Protein AF-A0A4S4ETD8-F1 (afdb_monomer_lite)

Radius of gyration: 23.45 Å; chains: 1; bounding box: 74×54×52 Å

Organism: Camellia sinensis var. sinensis (NCBI:txid542762)

pLDDT: mean 74.14, std 16.32, range [31.64, 94.75]

Structure (mmCIF, N/CA/C/O backbone):
data_AF-A0A4S4ETD8-F1
#
_entry.id   AF-A0A4S4ETD8-F1
#
loop_
_atom_site.group_PDB
_atom_site.id
_atom_site.type_symbol
_atom_site.label_atom_id
_atom_site.label_alt_id
_atom_site.label_comp_id
_atom_site.label_asym_id
_atom_site.label_entity_id
_atom_site.label_seq_id
_atom_site.pdbx_PDB_ins_code
_atom_site.Cartn_x
_atom_site.Cartn_y
_atom_site.Cartn_z
_atom_site.occupancy
_atom_site.B_iso_or_equiv
_atom_site.auth_seq_id
_atom_site.auth_comp_id
_atom_site.auth_asym_id
_atom_site.auth_atom_id
_atom_site.pdbx_PDB_model_num
ATOM 1 N N . MET A 1 1 ? -2.428 8.685 16.243 1.00 83.81 1 MET A N 1
ATOM 2 C CA . MET A 1 1 ? -2.241 7.614 15.242 1.00 83.81 1 MET A CA 1
ATOM 3 C C . MET A 1 1 ? -3.310 6.549 15.410 1.00 83.81 1 MET A C 1
ATOM 5 O O . MET A 1 1 ? -4.018 6.299 14.450 1.00 83.81 1 MET A O 1
ATOM 9 N N . GLU A 1 2 ? -3.482 6.012 16.618 1.00 85.50 2 GLU A N 1
ATOM 10 C CA . GLU A 1 2 ? -4.507 5.011 16.960 1.00 85.50 2 GLU A CA 1
ATOM 11 C C . GLU A 1 2 ? -5.932 5.403 16.526 1.00 85.50 2 GLU A C 1
ATOM 13 O O . GLU A 1 2 ? -6.525 4.692 15.727 1.00 85.50 2 GLU A O 1
ATOM 18 N N . GLU A 1 3 ? -6.406 6.603 16.886 1.00 88.31 3 GLU A N 1
ATOM 19 C CA . GLU A 1 3 ? -7.708 7.140 16.432 1.00 88.31 3 GLU A CA 1
ATOM 20 C C . GLU A 1 3 ? -7.879 7.085 14.899 1.00 88.31 3 GLU A C 1
ATOM 22 O O . GLU A 1 3 ? -8.926 6.713 14.379 1.00 88.31 3 GLU A O 1
ATOM 27 N N . ALA A 1 4 ? -6.830 7.425 14.143 1.00 89.25 4 ALA A N 1
ATOM 28 C CA . ALA A 1 4 ? -6.896 7.433 12.685 1.00 89.25 4 ALA A CA 1
ATOM 29 C C . ALA A 1 4 ? -6.909 6.009 12.094 1.00 89.25 4 ALA A C 1
ATOM 31 O O . ALA A 1 4 ? -7.545 5.789 11.064 1.00 89.25 4 ALA A O 1
ATOM 32 N N . LEU A 1 5 ? -6.258 5.042 12.755 1.00 89.56 5 LEU A N 1
ATOM 33 C CA . LEU A 1 5 ? -6.336 3.621 12.396 1.00 89.56 5 LEU A CA 1
ATOM 34 C C . LEU A 1 5 ? -7.730 3.049 12.682 1.00 89.56 5 LEU A C 1
ATOM 36 O O . LEU A 1 5 ? -8.251 2.293 11.867 1.00 89.56 5 LEU A O 1
ATOM 40 N N . GLU A 1 6 ? -8.360 3.434 13.794 1.00 90.88 6 GLU A N 1
ATOM 41 C CA . GLU A 1 6 ? -9.736 3.029 14.106 1.00 90.88 6 GLU A CA 1
ATOM 42 C C . GLU A 1 6 ? -10.723 3.558 13.063 1.00 90.88 6 GLU A C 1
ATOM 44 O O . GLU A 1 6 ? -11.511 2.788 12.512 1.00 90.88 6 GLU A O 1
ATOM 49 N N . MET A 1 7 ? -10.618 4.843 12.703 1.00 89.81 7 MET A N 1
ATOM 50 C CA . MET A 1 7 ? -11.417 5.429 11.622 1.00 89.81 7 MET A CA 1
ATOM 51 C C . MET A 1 7 ? -11.186 4.716 10.286 1.00 89.81 7 MET A C 1
ATOM 53 O O . MET A 1 7 ? -12.132 4.453 9.547 1.00 89.81 7 MET A O 1
ATOM 57 N N . ALA A 1 8 ? -9.937 4.356 9.976 1.00 89.81 8 ALA A N 1
ATOM 58 C CA . ALA A 1 8 ? -9.605 3.631 8.754 1.00 89.81 8 ALA A CA 1
ATOM 59 C C . ALA A 1 8 ? -10.207 2.212 8.721 1.00 89.81 8 ALA A C 1
ATOM 61 O O . ALA A 1 8 ? -10.425 1.674 7.641 1.00 89.81 8 ALA A O 1
ATOM 62 N N . ARG A 1 9 ? -10.548 1.630 9.877 1.00 89.62 9 ARG A N 1
ATOM 63 C CA . ARG A 1 9 ? -11.222 0.325 10.014 1.00 89.62 9 ARG A CA 1
ATOM 64 C C . ARG A 1 9 ? -12.742 0.436 10.167 1.00 89.62 9 ARG A C 1
ATOM 66 O O . ARG A 1 9 ? -13.415 -0.574 10.378 1.00 89.62 9 ARG A O 1
ATOM 73 N N . ALA A 1 10 ? -13.302 1.640 10.049 1.00 90.50 10 ALA A N 1
ATOM 74 C CA . ALA A 1 10 ? -14.731 1.862 10.192 1.00 90.50 10 ALA A CA 1
ATOM 75 C C . ALA A 1 10 ? -15.554 1.084 9.151 1.00 90.50 10 ALA A C 1
ATOM 77 O O . ALA A 1 10 ? -15.152 0.851 8.006 1.00 90.50 10 ALA A O 1
ATOM 78 N N . LYS A 1 11 ? -16.778 0.713 9.528 1.00 87.50 11 LYS A N 1
ATOM 79 C CA . LYS A 1 11 ? -17.715 0.067 8.598 1.00 87.50 11 LYS A CA 1
ATOM 80 C C . LYS A 1 11 ? -18.172 1.038 7.505 1.00 87.50 11 LYS A C 1
ATOM 82 O O . LYS A 1 11 ? -18.369 0.630 6.357 1.00 87.50 11 LYS A O 1
ATOM 87 N N . ASP A 1 12 ? -18.312 2.316 7.854 1.00 91.69 12 ASP A N 1
ATOM 88 C CA . ASP A 1 12 ? -18.679 3.367 6.915 1.00 91.69 12 ASP A CA 1
ATOM 89 C C . ASP A 1 12 ? -17.496 3.765 6.021 1.00 91.69 12 ASP A C 1
ATOM 91 O O . ASP A 1 12 ? -16.374 3.980 6.473 1.00 91.69 12 ASP A O 1
ATOM 95 N N . THR A 1 13 ? -17.746 3.877 4.716 1.00 91.00 13 THR A N 1
ATOM 96 C CA . THR A 1 13 ? -16.678 4.144 3.740 1.00 91.00 13 THR A CA 1
ATOM 97 C C . THR A 1 13 ? -16.193 5.594 3.786 1.00 91.00 13 THR A C 1
ATOM 99 O O . THR A 1 13 ? -15.029 5.853 3.484 1.00 91.00 13 THR A O 1
ATOM 102 N N . LYS A 1 14 ? -17.048 6.558 4.157 1.00 91.69 14 LYS A N 1
ATOM 103 C CA . LYS A 1 14 ? -16.628 7.958 4.314 1.00 91.69 14 LYS A CA 1
ATOM 104 C C . LYS A 1 14 ? -15.724 8.111 5.525 1.00 91.69 14 LYS A C 1
ATOM 106 O O . LYS A 1 14 ? -14.713 8.800 5.418 1.00 91.69 14 LYS A O 1
ATOM 111 N N . GLU A 1 15 ? -16.046 7.431 6.621 1.00 92.88 15 GLU A N 1
ATOM 112 C CA . GLU A 1 15 ? -15.173 7.381 7.795 1.00 92.88 15 GLU A CA 1
ATOM 113 C C . GLU A 1 15 ? -13.830 6.726 7.469 1.00 92.88 15 GLU A C 1
ATOM 115 O O . GLU A 1 15 ? -12.796 7.310 7.791 1.00 92.88 15 GLU A O 1
ATOM 120 N N . ARG A 1 16 ? -13.815 5.611 6.718 1.00 93.06 16 ARG A N 1
ATOM 121 C CA . ARG A 1 16 ? -12.549 5.008 6.260 1.00 93.06 16 ARG A CA 1
ATOM 122 C C . ARG A 1 16 ? -11.705 5.959 5.423 1.00 93.06 16 ARG A C 1
ATOM 124 O O . ARG A 1 16 ? -10.507 6.079 5.665 1.00 93.06 16 ARG A O 1
ATOM 131 N N . MET A 1 17 ? -12.320 6.657 4.463 1.00 93.12 17 MET A N 1
ATOM 132 C CA . MET A 1 17 ? -11.628 7.661 3.641 1.00 93.12 17 MET A CA 1
ATOM 133 C C . MET A 1 17 ? -11.049 8.796 4.498 1.00 93.12 17 MET A C 1
ATOM 135 O O . MET A 1 17 ? -9.915 9.214 4.278 1.00 93.12 17 MET A O 1
ATOM 139 N N . ALA A 1 18 ? -11.800 9.276 5.492 1.00 93.00 18 ALA A N 1
ATOM 140 C CA . ALA A 1 18 ? -11.310 10.286 6.426 1.00 93.00 18 ALA A CA 1
ATOM 141 C C . ALA A 1 18 ? -10.158 9.754 7.297 1.00 93.00 18 ALA A C 1
ATOM 143 O O . ALA A 1 18 ? -9.204 10.483 7.559 1.00 93.00 18 ALA A O 1
ATOM 144 N N . GLY A 1 19 ? -10.216 8.480 7.695 1.00 93.62 19 GLY A N 1
ATOM 145 C CA . GLY A 1 19 ? -9.162 7.797 8.442 1.00 93.62 19 GLY A CA 1
ATOM 146 C C . GLY A 1 19 ? -7.843 7.734 7.674 1.00 93.62 19 GLY A C 1
ATOM 147 O O . GLY A 1 19 ? -6.820 8.179 8.191 1.00 93.62 19 GLY A O 1
ATOM 148 N N . VAL A 1 20 ? -7.857 7.263 6.420 1.00 93.94 20 VAL A N 1
ATOM 149 C CA . VAL A 1 20 ? -6.633 7.185 5.594 1.00 93.94 20 VAL A CA 1
ATOM 150 C C . VAL A 1 20 ? -6.041 8.558 5.278 1.00 93.94 20 VAL A C 1
ATOM 152 O O . VAL A 1 20 ? -4.822 8.721 5.307 1.00 93.94 20 VAL A O 1
ATOM 155 N N . GLU A 1 21 ? -6.884 9.567 5.058 1.00 93.25 21 GLU A N 1
ATOM 156 C CA . GLU A 1 21 ? -6.435 10.949 4.865 1.00 93.25 21 GLU A CA 1
ATOM 157 C C . GLU A 1 21 ? -5.784 11.501 6.142 1.00 93.25 21 GLU A C 1
ATOM 159 O O . GLU A 1 21 ? -4.692 12.071 6.103 1.00 93.25 21 GLU A O 1
ATOM 164 N N . ARG A 1 22 ? -6.401 11.264 7.307 1.00 92.94 22 ARG A N 1
ATOM 165 C CA . ARG A 1 22 ? -5.848 11.671 8.605 1.00 92.94 22 ARG A CA 1
ATOM 166 C C . ARG A 1 22 ? -4.533 10.953 8.907 1.00 92.94 22 ARG A C 1
ATOM 168 O O . ARG A 1 22 ? -3.615 11.587 9.421 1.00 92.94 22 ARG A O 1
ATOM 175 N N . LEU A 1 23 ? -4.403 9.670 8.557 1.00 93.38 23 LEU A N 1
ATOM 176 C CA . LEU A 1 23 ? -3.136 8.936 8.653 1.00 93.38 23 LEU A CA 1
ATOM 177 C C . LEU A 1 23 ? -2.052 9.595 7.801 1.00 93.38 23 LEU A C 1
ATOM 179 O O . LEU A 1 23 ? -0.971 9.884 8.315 1.00 93.38 23 LEU A O 1
ATOM 183 N N . HIS A 1 24 ? -2.348 9.888 6.534 1.00 92.75 24 HIS A N 1
ATOM 184 C CA . HIS A 1 24 ? -1.403 10.549 5.641 1.00 92.75 24 HIS A CA 1
ATOM 185 C C . HIS A 1 24 ? -0.950 11.912 6.186 1.00 92.75 24 HIS A C 1
ATOM 187 O O . HIS A 1 24 ? 0.249 12.188 6.225 1.00 92.75 24 HIS A O 1
ATOM 193 N N . GLN A 1 25 ? -1.879 12.734 6.683 1.00 92.31 25 GLN A N 1
ATOM 194 C CA . GLN A 1 25 ? -1.566 14.042 7.266 1.00 92.31 25 GLN A CA 1
ATOM 195 C C . GLN A 1 25 ? -0.714 13.935 8.536 1.00 92.31 25 GLN A C 1
ATOM 197 O O . GLN A 1 25 ? 0.269 14.662 8.680 1.00 92.31 25 GLN A O 1
ATOM 202 N N . LEU A 1 26 ? -1.048 13.012 9.445 1.00 91.06 26 LEU A N 1
ATOM 203 C CA . LEU A 1 26 ? -0.283 12.792 10.677 1.00 91.06 26 LEU A CA 1
ATOM 204 C C . LEU A 1 26 ? 1.152 12.348 10.380 1.00 91.06 26 LEU A C 1
ATOM 206 O O . LEU A 1 26 ? 2.091 12.827 11.013 1.00 91.06 26 LEU A O 1
ATOM 210 N N . LEU A 1 27 ? 1.325 11.458 9.404 1.00 89.81 27 LEU A N 1
ATOM 211 C CA . LEU A 1 27 ? 2.633 10.964 8.983 1.00 89.81 27 LEU A CA 1
ATOM 212 C C . LEU A 1 27 ? 3.426 12.029 8.220 1.00 89.81 27 LEU A C 1
ATOM 214 O O . LEU A 1 27 ? 4.627 12.144 8.419 1.00 89.81 27 LEU A O 1
ATOM 218 N N . GLY A 1 28 ? 2.769 12.843 7.394 1.00 87.00 28 GLY A N 1
ATOM 219 C CA . GLY A 1 28 ? 3.416 13.942 6.675 1.00 87.00 28 GLY A CA 1
ATOM 220 C C . GLY A 1 28 ? 3.850 15.100 7.582 1.00 87.00 28 GLY A C 1
ATOM 221 O O . GLY A 1 28 ? 4.857 15.750 7.311 1.00 87.00 28 GLY A O 1
ATOM 222 N N . ALA A 1 29 ? 3.113 15.355 8.667 1.00 87.62 29 ALA A N 1
ATOM 223 C CA . ALA A 1 29 ? 3.442 16.396 9.642 1.00 87.62 29 ALA A CA 1
ATOM 224 C C . ALA A 1 29 ? 4.429 15.926 10.724 1.00 87.62 29 ALA A C 1
ATOM 226 O O . ALA A 1 29 ? 5.089 16.751 11.365 1.00 87.62 29 ALA A O 1
ATOM 227 N N . SER A 1 30 ? 4.527 14.615 10.959 1.00 84.06 30 SER A N 1
ATOM 228 C CA . SER A 1 30 ? 5.434 14.066 11.964 1.00 84.06 30 SER A CA 1
ATOM 229 C C . SER A 1 30 ? 6.890 14.192 11.519 1.00 84.06 30 SER A C 1
ATOM 231 O O . SER A 1 30 ? 7.238 13.959 10.368 1.00 84.06 30 SER A O 1
ATOM 233 N N . ARG A 1 31 ? 7.768 14.519 12.470 1.00 80.62 31 ARG A N 1
ATOM 234 C CA . ARG A 1 31 ? 9.228 14.373 12.329 1.00 80.62 31 ARG A CA 1
ATOM 235 C C . ARG A 1 31 ? 9.803 13.283 13.229 1.00 80.62 31 ARG A C 1
ATOM 237 O O . ARG A 1 31 ? 11.013 13.095 13.270 1.00 80.62 31 ARG A O 1
ATOM 244 N N . LYS A 1 32 ? 8.943 12.611 13.995 1.00 83.88 32 LYS A N 1
ATOM 245 C CA . LYS A 1 32 ? 9.334 11.528 14.895 1.00 83.88 32 LYS A CA 1
ATOM 246 C C . LYS A 1 32 ? 9.244 10.210 14.139 1.00 83.88 32 LYS A C 1
ATOM 248 O O . LYS A 1 32 ? 8.244 9.971 13.459 1.00 83.88 32 LYS A O 1
ATOM 253 N N . SER A 1 33 ? 10.268 9.372 14.290 1.00 81.94 33 SER A N 1
ATOM 254 C CA . SER A 1 33 ? 10.185 7.981 13.864 1.00 81.94 33 SER A CA 1
ATOM 255 C C . SER A 1 33 ? 9.092 7.276 14.662 1.00 81.94 33 SER A C 1
ATOM 257 O O . SER A 1 33 ? 8.910 7.523 15.855 1.00 81.94 33 SER A O 1
ATOM 259 N N . LEU A 1 34 ? 8.357 6.416 13.978 1.00 86.06 34 LEU A N 1
ATOM 260 C CA . LEU A 1 34 ? 7.362 5.537 14.556 1.00 86.06 34 LEU A CA 1
ATOM 261 C C . LEU A 1 34 ? 8.059 4.365 15.237 1.00 86.06 34 LEU A C 1
ATOM 263 O O . LEU A 1 34 ? 9.120 3.910 14.805 1.00 86.06 34 LEU A O 1
ATOM 267 N N . SER A 1 35 ? 7.441 3.856 16.292 1.00 89.50 35 SER A N 1
ATOM 268 C CA . SER A 1 35 ? 7.851 2.598 16.904 1.00 89.50 35 SER A CA 1
ATOM 269 C C . SER A 1 35 ? 7.553 1.408 15.983 1.00 89.50 35 SER A C 1
ATOM 271 O O . SER A 1 35 ? 6.681 1.460 15.114 1.00 89.50 35 SER A O 1
ATOM 273 N N . SER A 1 36 ? 8.254 0.291 16.195 1.00 88.25 36 SER A N 1
ATOM 274 C CA . SER A 1 36 ? 8.052 -0.945 15.421 1.00 88.25 36 SER A CA 1
ATOM 275 C C . SER A 1 36 ? 6.594 -1.442 15.447 1.00 88.25 36 SER A C 1
ATOM 277 O O . SER A 1 36 ? 6.061 -1.889 14.428 1.00 88.25 36 SER A O 1
ATOM 279 N N . SER A 1 37 ? 5.912 -1.319 16.591 1.00 89.75 37 SER A N 1
ATOM 280 C CA . SER A 1 37 ? 4.502 -1.702 16.745 1.00 89.75 37 SER A CA 1
ATOM 281 C C . SER A 1 37 ? 3.552 -0.776 15.985 1.00 89.75 37 SER A C 1
ATOM 283 O O . SER A 1 37 ? 2.590 -1.256 15.384 1.00 89.75 37 SER A O 1
ATOM 285 N N . GLU A 1 38 ? 3.826 0.531 15.963 1.00 90.56 38 GLU A N 1
ATOM 286 C CA . GLU A 1 38 ? 3.052 1.501 15.179 1.00 90.56 38 GLU A CA 1
ATOM 287 C C . GLU A 1 38 ? 3.200 1.247 13.677 1.00 90.56 38 GLU A C 1
ATOM 289 O O . GLU A 1 38 ? 2.198 1.232 12.965 1.00 90.56 38 GLU A O 1
ATOM 294 N N . VAL A 1 39 ? 4.423 0.980 13.200 1.00 91.31 39 VAL A N 1
ATOM 295 C CA . VAL A 1 39 ? 4.668 0.635 11.788 1.00 91.31 39 VAL A CA 1
ATOM 296 C C . VAL A 1 39 ? 3.947 -0.652 11.411 1.00 91.31 39 VAL A C 1
ATOM 298 O O . VAL A 1 39 ? 3.284 -0.688 10.382 1.00 91.31 39 VAL A O 1
ATOM 301 N N . THR A 1 40 ? 4.027 -1.684 12.251 1.00 91.81 40 THR A N 1
ATOM 302 C CA . THR A 1 40 ? 3.338 -2.960 12.006 1.00 91.81 40 THR A CA 1
ATOM 303 C C . THR A 1 40 ? 1.826 -2.760 11.920 1.00 91.81 40 THR A C 1
ATOM 305 O O . THR A 1 40 ? 1.211 -3.133 10.928 1.00 91.81 40 THR A O 1
ATOM 308 N N . SER A 1 41 ? 1.239 -2.052 12.889 1.00 93.00 41 SER A N 1
ATOM 309 C CA . SER A 1 41 ? -0.204 -1.773 12.910 1.00 93.00 41 SER A CA 1
ATOM 310 C C . SER A 1 41 ? -0.663 -0.954 11.701 1.00 93.00 41 SER A C 1
ATOM 312 O O . SER A 1 41 ? -1.748 -1.190 11.164 1.00 93.00 41 SER A O 1
ATOM 314 N N . LEU A 1 42 ? 0.161 0.007 11.269 1.00 92.88 42 LEU A N 1
ATOM 315 C CA . LEU A 1 42 ? -0.084 0.805 10.073 1.00 92.88 42 LEU A CA 1
ATOM 316 C C . LEU A 1 42 ? -0.035 -0.060 8.812 1.00 92.88 42 LEU A C 1
ATOM 318 O O . LEU A 1 42 ? -0.954 0.020 8.004 1.00 92.88 42 LEU A O 1
ATOM 322 N N . VAL A 1 43 ? 1.005 -0.883 8.648 1.00 92.38 43 VAL A N 1
ATOM 323 C CA . VAL A 1 43 ? 1.158 -1.744 7.469 1.00 92.38 43 VAL A CA 1
ATOM 324 C C . VAL A 1 43 ? 0.034 -2.766 7.392 1.00 92.38 43 VAL A C 1
ATOM 326 O O . VAL A 1 43 ? -0.588 -2.862 6.339 1.00 92.38 43 VAL A O 1
ATOM 329 N N . ASP A 1 44 ? -0.285 -3.455 8.486 1.00 93.06 44 ASP A N 1
ATOM 330 C CA . ASP A 1 44 ? -1.387 -4.421 8.532 1.00 93.06 44 ASP A CA 1
ATOM 331 C C . ASP A 1 44 ? -2.713 -3.755 8.144 1.00 93.06 44 ASP A C 1
ATOM 333 O O . ASP A 1 44 ? -3.437 -4.240 7.276 1.00 93.06 44 ASP A O 1
ATOM 337 N N . CYS A 1 45 ? -2.993 -2.575 8.713 1.00 93.50 45 CYS A N 1
ATOM 338 C CA . CYS A 1 45 ? -4.180 -1.808 8.350 1.00 93.50 45 CYS A CA 1
ATOM 339 C C . CYS A 1 45 ? -4.174 -1.421 6.867 1.00 93.50 45 CYS A C 1
ATOM 341 O O . CYS A 1 45 ? -5.198 -1.531 6.200 1.00 93.50 45 CYS A O 1
ATOM 343 N N . CYS A 1 46 ? -3.044 -0.957 6.333 1.00 93.00 46 CYS A N 1
ATOM 344 C CA . CYS A 1 46 ? -2.946 -0.584 4.930 1.00 93.00 46 CYS A CA 1
ATOM 345 C C . CYS A 1 46 ? -3.151 -1.793 4.015 1.00 93.00 46 CYS A C 1
ATOM 347 O O . CYS A 1 46 ? -3.893 -1.661 3.049 1.00 93.00 46 CYS A O 1
ATOM 349 N N . LEU A 1 47 ? -2.565 -2.955 4.324 1.00 91.94 47 LEU A N 1
ATOM 350 C CA . LEU A 1 47 ? -2.723 -4.189 3.547 1.00 91.94 47 LEU A CA 1
ATOM 351 C C . LEU A 1 47 ? -4.191 -4.625 3.444 1.00 91.94 47 LEU A C 1
ATOM 353 O O . LEU A 1 47 ? -4.625 -5.031 2.364 1.00 91.94 47 LEU A O 1
ATOM 357 N N . ASP A 1 48 ? -4.966 -4.477 4.518 1.00 91.94 48 ASP A N 1
ATOM 358 C CA . ASP A 1 48 ? -6.413 -4.716 4.487 1.00 91.94 48 ASP A CA 1
ATOM 359 C C . ASP A 1 48 ? -7.138 -3.693 3.595 1.00 91.94 48 ASP A C 1
ATOM 361 O O . ASP A 1 48 ? -8.001 -4.050 2.791 1.00 91.94 48 ASP A O 1
ATOM 365 N N . LEU A 1 49 ? -6.745 -2.419 3.670 1.00 91.94 49 LEU A N 1
ATOM 366 C CA . LEU A 1 49 ? -7.350 -1.327 2.895 1.00 91.94 49 LEU A CA 1
ATOM 367 C C . LEU A 1 49 ? -6.997 -1.364 1.401 1.00 91.94 49 LEU A C 1
ATOM 369 O O . LEU A 1 49 ? -7.748 -0.838 0.575 1.00 91.94 49 LEU A O 1
ATOM 373 N N . LEU A 1 50 ? -5.893 -2.010 1.014 1.00 89.44 50 LEU A N 1
ATOM 374 C CA . LEU A 1 50 ? -5.572 -2.257 -0.398 1.00 89.44 50 LEU A CA 1
ATOM 375 C C . LEU A 1 50 ? -6.594 -3.174 -1.078 1.00 89.44 50 LEU A C 1
ATOM 377 O O . LEU A 1 50 ? -6.748 -3.106 -2.295 1.00 89.44 50 LEU A O 1
ATOM 381 N N . LYS A 1 51 ? -7.302 -3.993 -0.294 1.00 88.00 51 LYS A N 1
ATOM 382 C CA . LYS A 1 51 ? -8.359 -4.902 -0.756 1.00 88.00 51 LYS A CA 1
ATOM 383 C C . LYS A 1 51 ? -9.760 -4.289 -0.640 1.00 88.00 51 LYS A C 1
ATOM 385 O O . LYS A 1 51 ? -10.751 -4.985 -0.857 1.00 88.00 51 LYS A O 1
ATOM 390 N N . ASP A 1 52 ? -9.866 -3.010 -0.272 1.00 89.00 52 ASP A N 1
ATOM 391 C CA . ASP A 1 52 ? -11.152 -2.327 -0.150 1.00 89.00 52 ASP A CA 1
ATOM 392 C C . ASP A 1 52 ? -11.847 -2.207 -1.517 1.00 89.00 52 ASP A C 1
ATOM 394 O O . ASP A 1 52 ? -11.221 -2.014 -2.558 1.00 89.00 52 ASP A O 1
ATOM 398 N N . ASN A 1 53 ? -13.178 -2.269 -1.508 1.00 84.88 53 ASN A N 1
ATOM 399 C CA . ASN A 1 53 ? -13.984 -2.074 -2.712 1.00 84.88 53 ASN A CA 1
ATOM 400 C C . ASN A 1 53 ? -13.902 -0.627 -3.237 1.00 84.88 53 ASN A C 1
ATOM 402 O O . ASN A 1 53 ? -14.232 -0.360 -4.395 1.00 84.88 53 ASN A O 1
ATOM 406 N N . ASN A 1 54 ? -13.518 0.330 -2.387 1.00 89.00 54 ASN A N 1
ATOM 407 C CA . ASN A 1 54 ? -13.396 1.733 -2.742 1.00 89.00 54 ASN A CA 1
ATOM 408 C C . ASN A 1 54 ? -11.943 2.121 -3.049 1.00 89.00 54 ASN A C 1
ATOM 410 O O . ASN A 1 54 ? -11.114 2.267 -2.152 1.00 89.00 54 ASN A O 1
ATOM 414 N N . PHE A 1 55 ? -11.683 2.436 -4.319 1.00 88.94 55 PHE A N 1
ATOM 415 C CA . PHE A 1 55 ? -10.356 2.831 -4.797 1.00 88.94 55 PHE A CA 1
ATOM 416 C C . PHE A 1 55 ? -9.751 4.040 -4.061 1.00 88.94 55 PHE A C 1
ATOM 418 O O . PHE A 1 55 ? -8.533 4.138 -3.983 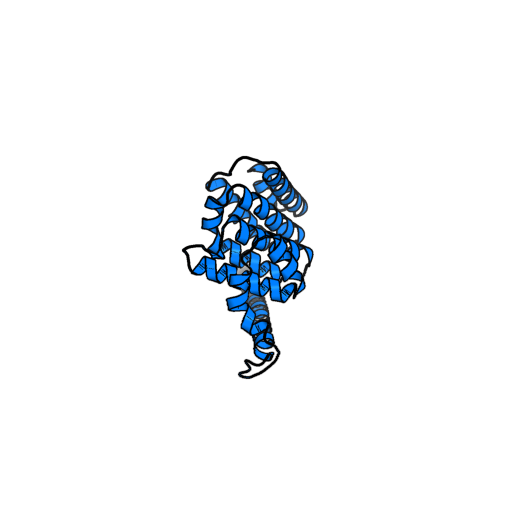1.00 88.94 55 PHE A O 1
ATOM 425 N N . ARG A 1 56 ? -10.559 4.966 -3.513 1.00 90.19 56 ARG A N 1
ATOM 426 C CA . ARG A 1 56 ? -10.047 6.120 -2.748 1.00 90.19 56 ARG A CA 1
ATOM 427 C C . ARG A 1 56 ? -9.479 5.705 -1.398 1.00 90.19 56 ARG A C 1
ATOM 429 O O . ARG A 1 56 ? -8.526 6.321 -0.934 1.00 90.19 56 ARG A O 1
ATOM 436 N N . VAL A 1 57 ? -10.051 4.671 -0.783 1.00 93.56 57 VAL A N 1
ATOM 437 C CA . VAL A 1 57 ? -9.543 4.111 0.474 1.00 93.56 57 VAL A CA 1
ATOM 438 C C . VAL A 1 57 ? -8.193 3.443 0.215 1.00 93.56 57 VAL A C 1
ATOM 440 O O . VAL A 1 57 ? -7.213 3.779 0.877 1.00 93.56 57 VAL A O 1
ATOM 443 N N . SER A 1 58 ? -8.105 2.596 -0.814 1.00 91.81 58 SER A N 1
ATOM 444 C CA . SER A 1 58 ? -6.849 1.946 -1.213 1.00 91.81 58 SER A CA 1
ATOM 445 C C . SER A 1 58 ? -5.785 2.957 -1.656 1.00 91.81 58 SER A C 1
ATOM 447 O O . SER A 1 58 ? -4.626 2.849 -1.260 1.00 91.81 58 SER A O 1
ATOM 449 N N . GLN A 1 59 ? -6.178 3.987 -2.415 1.00 93.88 59 GLN A N 1
ATOM 450 C CA . GLN A 1 59 ? -5.301 5.098 -2.793 1.00 93.88 59 GLN A CA 1
ATOM 451 C C . GLN A 1 59 ? -4.748 5.815 -1.553 1.00 93.88 59 GLN A C 1
ATOM 453 O O . GLN A 1 59 ? -3.539 6.017 -1.456 1.00 93.88 59 GLN A O 1
ATOM 458 N N . GLY A 1 60 ? -5.613 6.184 -0.603 1.00 93.31 60 GLY A N 1
ATOM 459 C CA . GLY A 1 60 ? -5.206 6.862 0.627 1.00 93.31 60 GLY A CA 1
ATOM 460 C C . GLY A 1 60 ? -4.284 6.006 1.496 1.00 93.31 60 GLY A C 1
ATOM 461 O O . GLY A 1 60 ? -3.308 6.519 2.039 1.00 93.31 60 GLY A O 1
ATOM 462 N N . ALA A 1 61 ? -4.526 4.693 1.565 1.00 94.75 61 ALA A N 1
ATOM 463 C CA . ALA A 1 61 ? -3.660 3.757 2.278 1.00 94.75 61 ALA A CA 1
ATOM 464 C C . ALA A 1 61 ? -2.240 3.719 1.684 1.00 94.75 61 ALA A C 1
ATOM 466 O O . ALA A 1 61 ? -1.264 3.874 2.419 1.00 94.75 61 ALA A O 1
ATOM 467 N N . LEU A 1 62 ? -2.111 3.603 0.355 1.00 93.31 62 LEU A N 1
ATOM 468 C CA . LEU A 1 62 ? -0.808 3.677 -0.326 1.00 93.31 62 LEU A CA 1
ATOM 469 C C . LEU A 1 62 ? -0.122 5.029 -0.098 1.00 93.31 62 LEU A C 1
ATOM 471 O O . LEU A 1 62 ? 1.089 5.097 0.108 1.00 93.31 62 LEU A O 1
ATOM 475 N N . GLN A 1 63 ? -0.898 6.114 -0.110 1.00 93.19 63 GLN A N 1
ATOM 476 C CA . GLN A 1 63 ? -0.377 7.464 0.078 1.00 93.19 63 GLN A CA 1
ATOM 477 C C . GLN A 1 63 ? 0.116 7.703 1.514 1.00 93.19 63 GLN A C 1
ATOM 479 O O . GLN A 1 63 ? 1.094 8.424 1.714 1.00 93.19 63 GLN A O 1
ATOM 484 N N . ALA A 1 64 ? -0.514 7.084 2.514 1.00 93.00 64 ALA A N 1
ATOM 485 C CA . ALA A 1 64 ? -0.075 7.124 3.906 1.00 93.00 64 ALA A CA 1
ATOM 486 C C . ALA A 1 64 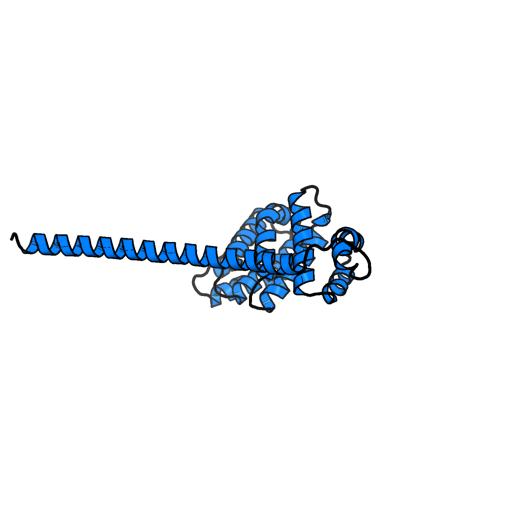? 1.230 6.336 4.137 1.00 93.00 64 ALA A C 1
ATOM 488 O O . ALA A 1 64 ? 2.052 6.741 4.956 1.00 93.00 64 ALA A O 1
ATOM 489 N N . LEU A 1 65 ? 1.474 5.263 3.379 1.00 91.69 65 LEU A N 1
ATOM 490 C CA . LEU A 1 65 ? 2.695 4.456 3.503 1.00 91.69 65 LEU A CA 1
ATOM 491 C C . LEU A 1 65 ? 3.966 5.184 3.042 1.00 91.69 65 LEU A C 1
ATOM 493 O O . LEU A 1 65 ? 5.040 4.942 3.591 1.00 91.69 65 LEU A O 1
ATOM 497 N N . ALA A 1 66 ? 3.866 6.102 2.078 1.00 89.00 66 ALA A N 1
ATOM 498 C CA . ALA A 1 66 ? 5.024 6.836 1.563 1.00 89.00 66 ALA A CA 1
ATOM 499 C C . ALA A 1 66 ? 5.758 7.670 2.643 1.00 89.00 66 ALA A C 1
ATOM 501 O O . ALA A 1 66 ? 6.961 7.473 2.820 1.00 89.00 66 ALA A O 1
ATOM 502 N N . PRO A 1 67 ? 5.095 8.551 3.422 1.00 88.25 67 PRO A N 1
ATOM 503 C CA . PRO A 1 67 ? 5.757 9.252 4.522 1.00 88.25 67 PRO A CA 1
ATOM 504 C C . PRO A 1 67 ? 6.190 8.308 5.655 1.00 88.25 67 PRO A C 1
ATOM 506 O O . PRO A 1 67 ? 7.218 8.556 6.280 1.00 88.25 67 PRO A O 1
ATOM 509 N N . ALA A 1 68 ? 5.484 7.195 5.896 1.00 88.81 68 ALA A N 1
ATOM 510 C CA . ALA A 1 68 ? 5.926 6.197 6.875 1.00 88.81 68 ALA A CA 1
ATOM 511 C C . ALA A 1 68 ? 7.266 5.546 6.485 1.00 88.81 68 ALA A C 1
ATOM 513 O O . ALA A 1 68 ? 8.119 5.341 7.349 1.00 88.81 68 ALA A O 1
ATOM 514 N N . ALA A 1 69 ? 7.487 5.286 5.192 1.00 87.06 69 ALA A N 1
ATOM 515 C CA . ALA A 1 69 ? 8.762 4.785 4.679 1.00 87.06 69 ALA A CA 1
ATOM 516 C C . ALA A 1 69 ? 9.918 5.763 4.918 1.00 87.06 69 ALA A C 1
ATOM 518 O O . ALA A 1 69 ? 11.018 5.338 5.266 1.00 87.06 69 ALA A O 1
ATOM 519 N N . VAL A 1 70 ? 9.655 7.067 4.787 1.00 85.25 70 VAL A N 1
ATOM 520 C CA . VAL A 1 70 ? 10.639 8.127 5.061 1.00 85.25 70 VAL A CA 1
ATOM 521 C C . VAL A 1 70 ? 10.964 8.197 6.555 1.00 85.25 70 VAL A C 1
ATOM 523 O O . VAL A 1 70 ? 12.129 8.297 6.932 1.00 85.25 70 VAL A O 1
ATOM 526 N N . LEU A 1 71 ? 9.946 8.140 7.418 1.00 85.62 71 LEU A N 1
ATOM 527 C CA . LEU A 1 71 ? 10.113 8.288 8.866 1.00 85.62 71 LEU A CA 1
ATOM 528 C C . LEU A 1 71 ? 10.705 7.052 9.545 1.00 85.62 71 LEU A C 1
ATOM 530 O O . LEU A 1 71 ? 11.332 7.165 10.598 1.00 85.62 71 LEU A O 1
ATOM 534 N N . SER A 1 72 ? 10.408 5.855 9.041 1.00 84.81 72 SER A N 1
ATOM 535 C CA . SER A 1 72 ? 10.656 4.597 9.763 1.00 84.81 72 SER A CA 1
ATOM 536 C C . SER A 1 72 ? 10.990 3.445 8.829 1.00 84.81 72 SER A C 1
ATOM 538 O O . SER A 1 72 ? 10.517 2.320 8.989 1.00 84.81 72 SER A O 1
ATOM 540 N N . GLY A 1 73 ? 11.865 3.736 7.871 1.00 79.94 73 GLY A N 1
ATOM 541 C CA . GLY A 1 73 ? 12.346 2.789 6.879 1.00 79.94 73 GLY A CA 1
ATOM 542 C C . GLY A 1 73 ? 12.865 1.467 7.441 1.00 79.94 73 GLY A C 1
ATOM 543 O O . GLY A 1 73 ? 12.506 0.406 6.941 1.00 79.94 73 GLY A O 1
ATOM 544 N N . GLU A 1 74 ? 13.660 1.519 8.511 1.00 80.56 74 GLU A N 1
ATOM 545 C CA . GLU A 1 74 ? 14.231 0.336 9.176 1.00 80.56 74 GLU A CA 1
ATOM 546 C C . GLU A 1 74 ? 13.153 -0.662 9.628 1.00 80.56 74 GLU A C 1
ATOM 548 O O . GLU A 1 74 ? 13.271 -1.861 9.389 1.00 80.56 74 GLU A O 1
ATOM 553 N N . HIS A 1 75 ? 12.067 -0.165 10.227 1.00 85.75 75 HIS A N 1
ATOM 554 C CA . HIS A 1 75 ? 10.951 -0.999 10.674 1.00 85.75 75 HIS A CA 1
ATOM 555 C C . HIS A 1 75 ? 10.057 -1.436 9.509 1.00 85.75 75 HIS A C 1
ATOM 557 O O . HIS A 1 75 ? 9.503 -2.532 9.538 1.00 85.75 75 HIS A O 1
ATOM 563 N N . LEU A 1 76 ? 9.939 -0.609 8.465 1.00 84.88 76 LEU A N 1
ATOM 564 C CA . LEU A 1 76 ? 9.129 -0.929 7.292 1.00 84.88 76 LEU A CA 1
ATOM 565 C C . LEU A 1 76 ? 9.733 -2.067 6.456 1.00 84.88 76 LEU A C 1
ATOM 567 O O . LEU A 1 76 ? 8.986 -2.878 5.909 1.00 84.88 76 LEU A O 1
ATOM 571 N N . LYS A 1 77 ? 11.069 -2.172 6.402 1.00 81.31 77 LYS A N 1
ATOM 572 C CA . LYS A 1 77 ? 11.791 -3.251 5.699 1.00 81.31 77 LYS A CA 1
ATOM 573 C C . LYS A 1 77 ? 11.341 -4.649 6.128 1.00 81.31 77 LYS A C 1
ATOM 575 O O . LYS A 1 77 ? 11.272 -5.550 5.296 1.00 81.31 77 LYS A O 1
ATOM 580 N N . LEU A 1 78 ? 10.985 -4.825 7.402 1.00 85.75 78 LEU A N 1
ATOM 581 C CA . LEU A 1 78 ? 10.511 -6.106 7.940 1.00 85.75 78 LEU A CA 1
ATOM 582 C C . LEU A 1 78 ? 9.220 -6.589 7.262 1.00 85.75 78 LEU A C 1
ATOM 584 O O . LEU A 1 78 ? 8.973 -7.789 7.184 1.00 85.75 78 LEU A O 1
ATOM 588 N N . HIS A 1 79 ? 8.433 -5.659 6.720 1.00 86.56 79 HIS A N 1
ATOM 589 C CA . HIS A 1 79 ? 7.130 -5.929 6.120 1.00 86.56 79 HIS A CA 1
ATOM 590 C C . HIS A 1 79 ? 7.157 -5.995 4.590 1.00 86.56 79 HIS A C 1
ATOM 592 O O . HIS A 1 79 ? 6.123 -6.207 3.958 1.00 86.56 79 HIS A O 1
ATOM 598 N N . PHE A 1 80 ? 8.327 -5.855 3.960 1.00 82.12 80 PHE A N 1
ATOM 599 C CA . PHE A 1 80 ? 8.460 -5.821 2.499 1.00 82.12 80 PHE A CA 1
ATOM 600 C C . PHE A 1 80 ? 7.918 -7.049 1.783 1.00 82.12 80 PHE A C 1
ATOM 602 O O . PHE A 1 80 ? 7.309 -6.912 0.724 1.00 82.12 80 PHE A O 1
ATOM 609 N N . ASN A 1 81 ? 8.096 -8.233 2.366 1.00 79.44 81 ASN A N 1
ATOM 610 C CA . ASN A 1 81 ? 7.625 -9.479 1.763 1.00 79.44 81 ASN A CA 1
ATOM 611 C C . ASN A 1 81 ? 6.102 -9.493 1.557 1.00 79.44 81 ASN A C 1
ATOM 613 O O . ASN A 1 81 ? 5.628 -10.166 0.649 1.00 79.44 81 ASN A O 1
ATOM 617 N N . ALA A 1 82 ? 5.348 -8.744 2.367 1.00 84.81 82 ALA A N 1
ATOM 618 C CA . ALA A 1 82 ? 3.907 -8.572 2.204 1.00 84.81 82 ALA A CA 1
ATOM 619 C C . ALA A 1 82 ? 3.563 -7.274 1.453 1.00 84.81 82 ALA A C 1
ATOM 621 O O . ALA A 1 82 ? 2.715 -7.270 0.561 1.00 84.81 82 ALA A O 1
ATOM 622 N N . LEU A 1 83 ? 4.250 -6.175 1.780 1.00 86.12 83 LEU A N 1
ATOM 623 C CA . LEU A 1 83 ? 3.958 -4.845 1.253 1.00 86.12 83 LEU A CA 1
ATOM 624 C C . LEU A 1 83 ? 4.280 -4.702 -0.237 1.00 86.12 83 LEU A C 1
ATOM 626 O O . LEU A 1 83 ? 3.500 -4.102 -0.979 1.00 86.12 83 LEU A O 1
ATOM 630 N N . VAL A 1 84 ? 5.421 -5.230 -0.686 1.00 81.75 84 VAL A N 1
ATOM 631 C CA . VAL A 1 84 ? 5.877 -5.058 -2.070 1.00 81.75 84 VAL A CA 1
ATOM 632 C C . VAL A 1 84 ? 4.956 -5.792 -3.048 1.00 81.75 84 VAL A C 1
ATOM 634 O O . VAL A 1 84 ? 4.451 -5.121 -3.948 1.00 81.75 84 VAL A O 1
ATOM 637 N N . PRO A 1 85 ? 4.632 -7.092 -2.872 1.00 80.62 85 PRO A N 1
ATOM 638 C CA . PRO A 1 85 ? 3.691 -7.773 -3.764 1.00 80.62 85 PRO A CA 1
ATOM 639 C C . PRO A 1 85 ? 2.319 -7.097 -3.805 1.00 80.62 85 PRO A C 1
ATOM 641 O O . PRO A 1 85 ? 1.780 -6.885 -4.889 1.00 80.62 85 PRO A O 1
ATOM 644 N N . ALA A 1 86 ? 1.792 -6.680 -2.648 1.00 85.50 86 ALA A N 1
ATOM 645 C CA . ALA A 1 86 ? 0.506 -5.993 -2.578 1.00 85.50 86 ALA A CA 1
ATOM 646 C C . ALA A 1 86 ? 0.531 -4.643 -3.315 1.00 85.50 86 ALA A C 1
ATOM 648 O O . ALA A 1 86 ? -0.418 -4.295 -4.012 1.00 85.50 86 ALA A O 1
ATOM 649 N N . THR A 1 87 ? 1.631 -3.890 -3.217 1.00 86.81 87 THR A N 1
ATOM 650 C CA . THR A 1 87 ? 1.790 -2.612 -3.930 1.00 86.81 87 THR A CA 1
ATOM 651 C C . THR A 1 87 ? 1.951 -2.819 -5.439 1.00 86.81 87 THR A C 1
ATOM 653 O O . THR A 1 87 ? 1.376 -2.062 -6.220 1.00 86.81 87 THR A O 1
ATOM 656 N N . VAL A 1 88 ? 2.687 -3.853 -5.865 1.00 80.06 88 VAL A N 1
ATOM 657 C CA . VAL A 1 88 ? 2.836 -4.221 -7.285 1.00 80.06 88 VAL A CA 1
ATOM 658 C C . VAL A 1 88 ? 1.494 -4.612 -7.888 1.00 80.06 88 VAL A C 1
ATOM 660 O O . VAL A 1 88 ? 1.161 -4.158 -8.976 1.00 80.06 88 VAL A O 1
ATOM 663 N N . GLU A 1 89 ? 0.675 -5.375 -7.167 1.00 82.56 89 GLU A N 1
ATOM 664 C CA . GLU A 1 89 ? -0.675 -5.727 -7.612 1.00 82.56 89 GLU A CA 1
ATOM 665 C C . GLU A 1 89 ? -1.528 -4.476 -7.887 1.00 82.56 89 GLU A C 1
ATOM 667 O O . GLU A 1 89 ? -2.279 -4.422 -8.862 1.00 82.56 89 GLU A O 1
ATOM 672 N N . ARG A 1 90 ? -1.351 -3.415 -7.086 1.00 85.19 90 ARG A N 1
ATOM 673 C CA . ARG A 1 90 ? -2.030 -2.125 -7.290 1.00 85.19 90 ARG A CA 1
ATOM 674 C C . ARG A 1 90 ? -1.523 -1.334 -8.503 1.00 85.19 90 ARG A C 1
ATOM 676 O O . ARG A 1 90 ? -2.227 -0.430 -8.950 1.00 85.19 90 ARG A O 1
ATOM 683 N N . LEU A 1 91 ? -0.374 -1.674 -9.099 1.00 77.19 91 LEU A N 1
ATOM 684 C CA . LEU A 1 91 ? 0.006 -1.142 -10.418 1.00 77.19 91 LEU A CA 1
ATOM 685 C C . LEU A 1 91 ? -0.934 -1.650 -11.518 1.00 77.19 91 LEU A C 1
ATOM 687 O O . LEU A 1 91 ? -1.136 -0.953 -12.505 1.00 77.19 91 LEU A O 1
ATOM 691 N N . GLY A 1 92 ? -1.559 -2.815 -11.337 1.00 75.44 92 GLY A N 1
ATOM 692 C CA . GLY A 1 92 ? -2.569 -3.360 -12.244 1.00 75.44 92 GLY A CA 1
ATOM 693 C C . GLY A 1 92 ? -3.979 -2.785 -12.062 1.00 75.44 92 GLY A C 1
ATOM 694 O O . GLY A 1 92 ? -4.897 -3.212 -12.762 1.00 75.44 92 GLY A O 1
ATOM 695 N N . ASP A 1 93 ? -4.183 -1.839 -11.137 1.00 81.62 93 ASP A N 1
ATOM 696 C CA . ASP A 1 93 ? -5.515 -1.323 -10.810 1.00 81.62 93 ASP A CA 1
ATOM 697 C C . ASP A 1 93 ? -6.164 -0.613 -12.010 1.00 81.62 93 ASP A C 1
ATOM 699 O O . ASP A 1 93 ? -5.514 0.122 -12.759 1.00 81.62 93 ASP A O 1
ATOM 703 N N . ALA A 1 94 ? -7.476 -0.782 -12.189 1.00 77.38 94 ALA A N 1
ATOM 704 C CA . ALA A 1 94 ? -8.221 -0.142 -13.271 1.00 77.38 94 ALA A CA 1
ATOM 705 C C . ALA A 1 94 ? -8.172 1.398 -13.194 1.00 77.38 94 ALA A C 1
ATOM 707 O O . ALA A 1 94 ? -8.246 2.085 -14.219 1.00 77.38 94 ALA A O 1
ATOM 708 N N . LYS A 1 95 ? -8.033 1.964 -11.990 1.00 82.81 95 LYS A N 1
ATOM 709 C CA . LYS A 1 95 ? -8.034 3.407 -11.736 1.00 82.81 95 LYS A CA 1
ATOM 710 C C . LYS A 1 95 ? -6.615 3.973 -11.764 1.00 82.81 95 LYS A C 1
ATOM 712 O O . LYS A 1 95 ? -5.768 3.635 -10.944 1.00 82.81 95 LYS A O 1
ATOM 717 N N . GLN A 1 96 ? -6.390 4.935 -12.659 1.00 81.06 96 GLN A N 1
ATOM 718 C CA . GLN A 1 96 ? -5.106 5.631 -12.789 1.00 81.06 96 GLN A CA 1
ATOM 719 C C . GLN A 1 96 ? -4.588 6.260 -11.477 1.00 81.06 96 GLN A C 1
ATOM 721 O O . GLN A 1 96 ? -3.411 6.065 -11.184 1.00 81.06 96 GLN A O 1
ATOM 726 N N . PRO A 1 97 ? -5.423 6.907 -10.632 1.00 85.44 97 PRO A N 1
ATOM 727 C CA . PRO A 1 97 ? -4.947 7.471 -9.366 1.00 85.44 97 PRO A CA 1
ATOM 728 C C . PRO A 1 97 ? -4.324 6.445 -8.412 1.00 85.44 97 PRO A C 1
ATOM 730 O O . PRO A 1 97 ? -3.379 6.770 -7.702 1.00 85.44 97 PRO A O 1
ATOM 733 N N . VAL A 1 98 ? -4.816 5.201 -8.402 1.00 87.25 98 VAL A N 1
ATOM 734 C CA . VAL A 1 98 ? -4.247 4.129 -7.568 1.00 87.25 98 VAL A CA 1
ATOM 735 C C . VAL A 1 98 ? -2.887 3.707 -8.119 1.00 87.25 98 VAL A C 1
ATOM 737 O O . VAL A 1 98 ? -1.919 3.631 -7.362 1.00 87.25 98 VAL A O 1
ATOM 740 N N . ARG A 1 99 ? -2.787 3.523 -9.445 1.00 85.06 99 ARG A N 1
ATOM 741 C CA . ARG A 1 99 ? -1.529 3.170 -10.122 1.00 85.06 99 ARG A CA 1
ATOM 742 C C . ARG A 1 99 ? -0.438 4.216 -9.903 1.00 85.06 99 ARG A C 1
ATOM 744 O O . ARG A 1 99 ? 0.712 3.861 -9.658 1.00 85.06 99 ARG A O 1
ATOM 751 N N . ASP A 1 100 ? -0.789 5.498 -9.969 1.00 84.81 100 ASP A N 1
ATOM 752 C CA . ASP A 1 100 ? 0.173 6.592 -9.809 1.00 84.81 100 ASP A CA 1
ATOM 753 C C . ASP A 1 100 ? 0.713 6.673 -8.374 1.00 84.81 100 ASP A C 1
ATOM 755 O O . ASP A 1 100 ? 1.921 6.826 -8.173 1.00 84.81 100 ASP A O 1
ATOM 759 N N . VAL A 1 101 ? -0.147 6.496 -7.364 1.00 87.50 101 VAL A N 1
ATOM 760 C CA . VAL A 1 101 ? 0.291 6.459 -5.959 1.00 87.50 101 VAL A CA 1
ATOM 761 C C . VAL A 1 101 ? 1.108 5.196 -5.666 1.00 87.50 101 VAL A C 1
ATOM 763 O O . VAL A 1 101 ? 2.139 5.297 -5.001 1.00 87.50 101 VAL A O 1
ATOM 766 N N . ALA A 1 102 ? 0.723 4.032 -6.202 1.00 88.25 102 ALA A N 1
ATOM 767 C CA . ALA A 1 102 ? 1.502 2.797 -6.084 1.00 88.25 102 ALA A CA 1
ATOM 768 C C . ALA A 1 102 ? 2.911 2.960 -6.678 1.00 88.25 102 ALA A C 1
ATOM 770 O O . ALA A 1 102 ? 3.903 2.643 -6.020 1.00 88.25 102 ALA A O 1
ATOM 771 N N . ARG A 1 103 ? 3.016 3.544 -7.881 1.00 82.88 103 ARG A N 1
ATOM 772 C CA . ARG A 1 103 ? 4.300 3.858 -8.526 1.00 82.88 103 ARG A CA 1
ATOM 773 C C . ARG A 1 103 ? 5.156 4.756 -7.633 1.00 82.88 103 ARG A C 1
ATOM 775 O O . ARG A 1 103 ? 6.330 4.476 -7.410 1.00 82.88 103 ARG A O 1
ATOM 782 N N . ARG A 1 104 ? 4.564 5.818 -7.085 1.00 84.50 104 ARG A N 1
ATOM 783 C CA . ARG A 1 104 ? 5.277 6.764 -6.221 1.00 84.50 104 ARG A CA 1
ATOM 784 C C . ARG A 1 104 ? 5.763 6.124 -4.920 1.00 84.50 104 ARG A C 1
ATOM 786 O O . ARG A 1 104 ? 6.880 6.409 -4.489 1.00 84.50 104 ARG A O 1
ATOM 793 N N . LEU A 1 105 ? 4.959 5.251 -4.311 1.00 87.25 105 LEU A N 1
ATOM 794 C CA . LEU A 1 105 ? 5.366 4.494 -3.130 1.00 87.25 105 LEU A CA 1
ATOM 795 C C . LEU A 1 105 ? 6.561 3.592 -3.453 1.00 87.25 105 LEU A C 1
ATOM 797 O O . LEU A 1 105 ? 7.554 3.640 -2.737 1.00 87.25 105 LEU A O 1
ATOM 801 N N . LEU A 1 106 ? 6.508 2.834 -4.551 1.00 82.75 106 LEU A N 1
ATOM 802 C CA . LEU A 1 106 ? 7.601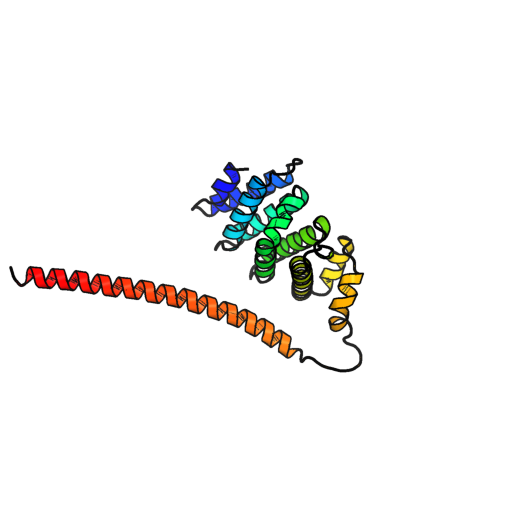 1.943 -4.951 1.00 82.75 106 LEU A CA 1
ATOM 803 C C . LEU A 1 106 ? 8.912 2.699 -5.188 1.00 82.75 106 LEU A C 1
ATOM 805 O O . LEU A 1 106 ? 9.933 2.284 -4.652 1.00 82.75 106 LEU A O 1
ATOM 809 N N . LEU A 1 107 ? 8.885 3.835 -5.895 1.00 79.50 107 LEU A N 1
ATOM 810 C CA . LEU A 1 107 ? 10.069 4.698 -6.046 1.00 79.50 107 LEU A CA 1
ATOM 811 C C . LEU A 1 107 ? 10.649 5.106 -4.687 1.00 79.50 107 LEU A C 1
ATOM 813 O O . LEU A 1 107 ? 11.835 4.914 -4.427 1.00 79.50 107 LEU A O 1
ATOM 817 N N . THR A 1 108 ? 9.778 5.561 -3.784 1.00 81.88 108 THR A N 1
ATOM 818 C CA . THR A 1 108 ? 10.158 5.966 -2.424 1.00 81.88 108 THR A CA 1
ATOM 819 C C . THR A 1 108 ? 10.826 4.817 -1.661 1.00 81.88 108 THR A C 1
ATOM 821 O O . THR A 1 108 ? 11.862 5.012 -1.027 1.00 81.88 108 THR A O 1
ATOM 824 N N . LEU A 1 109 ? 10.267 3.603 -1.735 1.00 78.12 109 LEU A N 1
ATOM 825 C CA . LEU A 1 109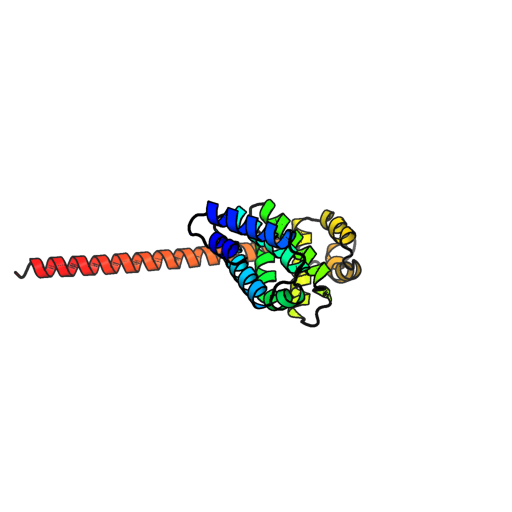 ? 10.843 2.420 -1.091 1.00 78.12 109 LEU A CA 1
ATOM 826 C C . LEU A 1 109 ? 12.213 2.070 -1.688 1.00 78.12 109 LEU A C 1
ATOM 828 O O . LEU A 1 109 ? 13.140 1.731 -0.956 1.00 78.12 109 LEU A O 1
ATOM 832 N N . MET A 1 110 ? 12.368 2.189 -3.004 1.00 75.00 110 MET A N 1
ATOM 833 C CA . MET A 1 110 ? 13.622 1.882 -3.683 1.00 75.00 110 MET A CA 1
ATOM 834 C C . MET A 1 110 ? 14.745 2.869 -3.345 1.00 75.00 110 MET A C 1
ATOM 836 O O . MET A 1 110 ? 15.869 2.432 -3.096 1.00 75.00 110 MET A O 1
ATOM 840 N N . GLU A 1 111 ? 14.444 4.169 -3.311 1.00 70.88 111 GLU A N 1
ATOM 841 C CA . GLU A 1 111 ? 15.392 5.232 -2.950 1.00 70.88 111 GLU A CA 1
ATOM 842 C C . GLU A 1 111 ? 15.810 5.151 -1.487 1.00 70.88 111 GLU A C 1
ATOM 844 O O . GLU A 1 111 ? 16.995 5.062 -1.169 1.00 70.88 111 GLU A O 1
ATOM 849 N N . ILE A 1 112 ? 14.828 5.183 -0.586 1.00 66.31 112 ILE A N 1
ATOM 850 C CA . ILE A 1 112 ? 15.085 5.372 0.843 1.00 66.31 112 ILE A CA 1
ATOM 851 C C . ILE A 1 112 ? 15.629 4.091 1.465 1.00 66.31 112 ILE A C 1
ATOM 853 O O . ILE A 1 112 ? 16.473 4.137 2.358 1.00 66.31 112 ILE A O 1
ATOM 857 N N . LEU A 1 113 ? 15.161 2.935 0.993 1.00 62.25 113 LEU A N 1
ATOM 858 C CA . LEU A 1 113 ? 15.432 1.653 1.641 1.00 62.25 113 LEU A CA 1
ATOM 859 C C . LEU A 1 113 ? 16.468 0.830 0.885 1.00 62.25 113 LEU A C 1
ATOM 861 O O . LEU A 1 113 ? 16.768 -0.281 1.313 1.00 62.25 113 LEU A O 1
ATOM 865 N N . GLN A 1 114 ? 17.041 1.396 -0.186 1.00 68.50 114 GLN A N 1
ATOM 866 C CA . GLN A 1 114 ? 18.065 0.781 -1.028 1.00 68.50 114 GLN A CA 1
ATOM 867 C C . GLN A 1 114 ? 17.726 -0.672 -1.376 1.00 68.50 114 GLN A C 1
ATOM 869 O O . GLN A 1 114 ? 18.598 -1.536 -1.351 1.00 68.50 114 GLN A O 1
ATOM 874 N N . MET A 1 115 ? 16.461 -0.953 -1.716 1.00 66.88 115 MET A N 1
ATOM 875 C CA . MET A 1 115 ? 15.982 -2.322 -1.967 1.00 66.88 115 MET A CA 1
ATOM 876 C C . MET A 1 115 ? 16.825 -3.076 -3.005 1.00 66.88 115 MET A C 1
ATOM 878 O O . MET A 1 115 ? 16.939 -4.296 -2.954 1.00 66.88 115 MET A O 1
ATOM 882 N N . LEU A 1 116 ? 17.442 -2.348 -3.938 1.00 64.19 116 LEU A N 1
ATOM 883 C CA . LEU A 1 116 ? 18.334 -2.897 -4.958 1.00 64.19 116 LEU A CA 1
ATOM 884 C C . LEU A 1 116 ? 19.681 -3.397 -4.413 1.00 64.19 116 LEU A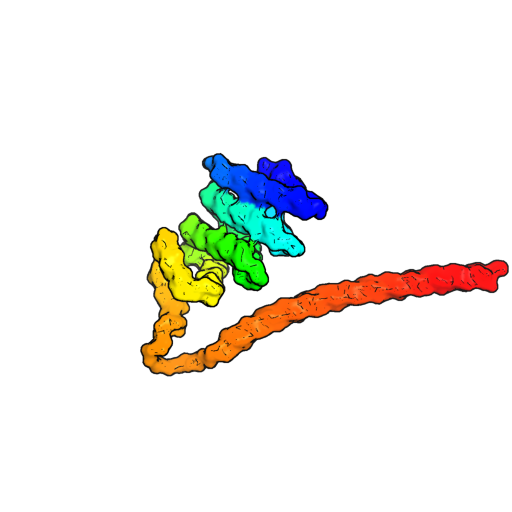 C 1
ATOM 886 O O . LEU A 1 116 ? 20.288 -4.279 -5.016 1.00 64.19 116 LEU A O 1
ATOM 890 N N . ASN A 1 117 ? 20.128 -2.864 -3.278 1.00 66.94 117 ASN A N 1
ATOM 891 C CA . ASN A 1 117 ? 21.364 -3.244 -2.596 1.00 66.94 117 ASN A CA 1
ATOM 892 C C . ASN A 1 117 ? 21.103 -4.075 -1.330 1.00 66.94 117 ASN A C 1
ATOM 894 O O . ASN A 1 117 ? 22.043 -4.368 -0.592 1.00 66.94 117 ASN A O 1
ATOM 898 N N . ASP A 1 118 ? 19.849 -4.449 -1.060 1.00 70.88 118 ASP A N 1
ATOM 899 C CA . ASP A 1 118 ? 19.492 -5.196 0.144 1.00 70.88 118 ASP A CA 1
ATOM 900 C C . ASP A 1 118 ? 20.186 -6.572 0.152 1.00 70.88 118 ASP A C 1
ATOM 902 O O . ASP A 1 118 ? 20.249 -7.220 -0.898 1.00 70.88 118 ASP A O 1
ATOM 906 N N . PRO A 1 119 ? 20.719 -7.060 1.288 1.00 68.50 119 PRO A N 1
ATOM 907 C CA . PRO A 1 119 ? 21.347 -8.380 1.356 1.00 68.50 119 PRO A CA 1
ATOM 908 C C . PRO A 1 119 ? 20.370 -9.524 1.036 1.00 68.50 119 PRO A C 1
ATOM 910 O O . PRO A 1 119 ? 20.794 -10.563 0.517 1.00 68.50 119 PRO A O 1
ATOM 913 N N . ASN A 1 120 ? 19.067 -9.337 1.260 1.00 68.94 120 ASN A N 1
ATOM 914 C CA . ASN A 1 120 ? 18.039 -10.321 0.955 1.00 68.94 120 ASN A CA 1
ATOM 915 C C . ASN A 1 120 ? 17.759 -10.386 -0.555 1.00 68.94 120 ASN A C 1
ATOM 917 O O . ASN A 1 120 ? 17.266 -9.444 -1.177 1.00 68.94 120 ASN A O 1
ATOM 921 N N . HIS A 1 121 ? 18.032 -11.549 -1.153 1.00 70.88 121 HIS A N 1
ATOM 922 C CA . HIS A 1 121 ? 17.802 -11.780 -2.578 1.00 70.88 121 HIS A CA 1
ATOM 923 C C . HIS A 1 121 ? 16.334 -11.590 -2.990 1.00 70.88 121 HIS A C 1
ATOM 925 O O . HIS A 1 121 ? 16.084 -11.034 -4.057 1.00 70.88 121 HIS A O 1
ATOM 931 N N . GLY A 1 122 ? 15.378 -11.976 -2.138 1.00 66.56 122 GLY A N 1
ATOM 932 C CA . GLY A 1 122 ? 13.950 -11.808 -2.418 1.00 66.56 122 GLY A CA 1
ATOM 933 C C . GLY A 1 122 ? 13.540 -10.338 -2.514 1.00 66.56 122 GLY A C 1
ATOM 934 O O . GLY A 1 122 ? 12.783 -9.971 -3.408 1.00 66.56 122 GLY A O 1
ATOM 935 N N . VAL A 1 123 ? 14.108 -9.479 -1.660 1.00 68.31 123 VAL A N 1
ATOM 936 C CA . VAL A 1 123 ? 13.869 -8.027 -1.698 1.00 68.31 123 VAL A CA 1
ATOM 937 C C . VAL A 1 123 ? 14.446 -7.421 -2.978 1.00 68.31 123 VAL A C 1
ATOM 939 O O . VAL A 1 123 ? 13.772 -6.617 -3.621 1.00 68.31 123 VAL A O 1
ATOM 942 N N . ARG A 1 124 ? 15.643 -7.854 -3.403 1.00 70.69 124 ARG A N 1
ATOM 943 C CA . ARG A 1 124 ? 16.257 -7.394 -4.660 1.00 70.69 124 ARG A CA 1
ATOM 944 C C . ARG A 1 124 ? 15.459 -7.808 -5.897 1.00 70.69 124 ARG A C 1
ATOM 946 O O . ARG A 1 124 ? 15.244 -6.981 -6.778 1.00 70.69 124 ARG A O 1
ATOM 953 N N . GLU A 1 125 ? 15.005 -9.058 -5.980 1.00 67.94 125 GLU A N 1
ATOM 954 C CA . GLU A 1 125 ? 14.205 -9.525 -7.124 1.00 67.94 125 GLU A CA 1
ATOM 955 C C . GLU A 1 125 ? 12.820 -8.869 -7.155 1.00 67.94 125 GLU A C 1
ATOM 957 O O . GLU A 1 125 ? 12.360 -8.469 -8.225 1.00 67.94 125 GLU A O 1
ATOM 962 N N . ALA A 1 126 ? 12.192 -8.660 -5.993 1.00 67.06 126 ALA A N 1
ATOM 963 C CA . ALA A 1 126 ? 10.953 -7.897 -5.905 1.00 67.06 126 ALA A CA 1
ATOM 964 C C . ALA A 1 126 ? 11.159 -6.447 -6.371 1.00 67.06 126 ALA A C 1
ATOM 966 O O . ALA A 1 126 ? 10.374 -5.956 -7.174 1.00 67.06 126 ALA A O 1
ATOM 967 N N . ALA A 1 127 ? 12.250 -5.791 -5.953 1.00 69.81 127 ALA A N 1
ATOM 968 C CA . ALA A 1 127 ? 12.603 -4.447 -6.409 1.00 69.81 127 ALA A CA 1
ATOM 969 C C . ALA A 1 127 ? 12.742 -4.378 -7.933 1.00 69.81 127 ALA A C 1
ATOM 971 O O . ALA A 1 127 ? 12.210 -3.470 -8.559 1.00 69.81 127 ALA A O 1
ATOM 972 N N . ILE A 1 128 ? 13.435 -5.344 -8.535 1.00 72.06 128 ILE A N 1
ATOM 973 C CA . ILE A 1 128 ? 13.626 -5.410 -9.986 1.00 72.06 128 ILE A CA 1
ATOM 974 C C . ILE A 1 128 ? 12.286 -5.612 -10.701 1.00 72.06 128 ILE A C 1
ATOM 976 O O . ILE A 1 128 ? 11.995 -4.883 -11.648 1.00 72.06 128 ILE A O 1
ATOM 980 N N . SER A 1 129 ? 11.460 -6.542 -10.215 1.00 71.00 129 SER A N 1
ATOM 981 C CA . SER A 1 129 ? 10.119 -6.797 -10.749 1.00 71.00 129 SER A CA 1
ATOM 982 C C . SER A 1 129 ? 9.240 -5.539 -10.698 1.00 71.00 129 SER A C 1
ATOM 984 O O . SER A 1 129 ? 8.576 -5.206 -11.679 1.00 71.00 129 SER A O 1
ATOM 986 N N . CYS A 1 130 ? 9.322 -4.758 -9.612 1.00 71.44 130 CYS A N 1
ATOM 987 C CA . CYS A 1 130 ? 8.653 -3.459 -9.514 1.00 71.44 130 CYS A CA 1
ATOM 988 C C . CYS A 1 130 ? 9.080 -2.504 -10.636 1.00 71.44 130 CYS A C 1
ATOM 990 O O . CYS A 1 130 ? 8.216 -1.922 -11.287 1.00 71.44 130 CYS A O 1
ATOM 992 N N . ILE A 1 131 ? 10.388 -2.347 -10.893 1.00 71.38 131 ILE A N 1
ATOM 993 C CA . ILE A 1 131 ? 10.866 -1.458 -11.969 1.00 71.38 131 ILE A CA 1
ATOM 994 C C . ILE A 1 131 ? 10.352 -1.944 -13.327 1.00 71.38 131 ILE A C 1
ATOM 996 O O . ILE A 1 131 ? 9.935 -1.127 -14.147 1.00 71.38 131 ILE A O 1
ATOM 1000 N N . GLU A 1 132 ? 10.390 -3.253 -13.587 1.00 69.12 132 GLU A N 1
ATOM 1001 C CA . GLU A 1 132 ? 9.940 -3.829 -14.858 1.00 69.12 132 GLU A CA 1
ATOM 1002 C C . GLU A 1 132 ? 8.447 -3.575 -15.101 1.00 69.12 132 GLU A C 1
ATOM 1004 O O . GLU A 1 132 ? 8.067 -3.134 -16.192 1.00 69.12 132 GLU A O 1
ATOM 1009 N N . GLU A 1 133 ? 7.612 -3.768 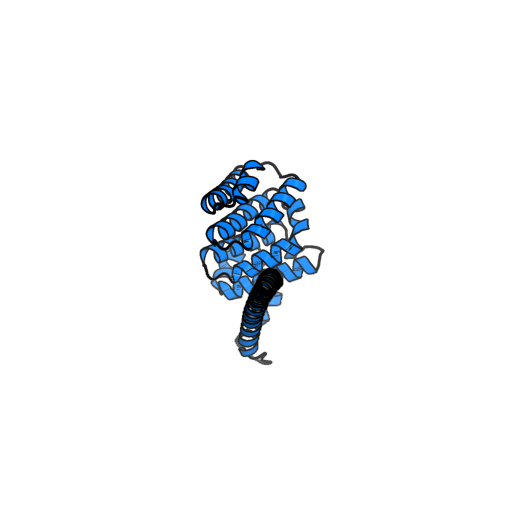-14.079 1.00 68.75 133 GLU A N 1
ATOM 1010 C CA . GLU A 1 133 ? 6.175 -3.491 -14.140 1.00 68.75 133 GLU A CA 1
ATOM 1011 C C . GLU A 1 133 ? 5.912 -1.988 -14.325 1.00 68.75 133 GLU A C 1
ATOM 1013 O O . GLU A 1 133 ? 5.148 -1.578 -15.200 1.00 68.75 133 GLU A O 1
ATOM 1018 N N . MET A 1 134 ? 6.612 -1.129 -13.577 1.00 69.12 134 MET A N 1
ATOM 1019 C CA . MET A 1 134 ? 6.479 0.328 -13.690 1.00 69.12 134 MET A CA 1
ATOM 1020 C C . MET A 1 134 ? 6.893 0.840 -15.074 1.00 69.12 134 MET A C 1
ATOM 1022 O O . MET A 1 134 ? 6.192 1.677 -15.646 1.00 69.12 134 MET A O 1
ATOM 1026 N N . TYR A 1 135 ? 7.986 0.319 -15.639 1.00 66.50 135 TYR A N 1
ATOM 1027 C CA . TYR A 1 135 ? 8.440 0.648 -16.990 1.00 66.50 135 TYR A CA 1
ATOM 1028 C C . TYR A 1 135 ? 7.460 0.143 -18.057 1.00 66.50 135 TYR A C 1
ATOM 1030 O O . TYR A 1 135 ? 7.235 0.822 -19.057 1.00 66.50 135 TYR A O 1
ATOM 1038 N N . THR A 1 136 ? 6.838 -1.019 -17.843 1.00 66.44 136 THR A N 1
ATOM 1039 C CA . THR A 1 136 ? 5.796 -1.558 -18.731 1.00 66.44 136 THR A CA 1
ATOM 1040 C C . THR A 1 136 ? 4.550 -0.669 -18.731 1.00 66.44 136 THR A C 1
ATOM 1042 O O . THR A 1 136 ? 3.986 -0.395 -19.788 1.00 66.44 136 THR A O 1
ATOM 1045 N N . GLN A 1 137 ? 4.152 -0.169 -17.561 1.00 63.78 137 GLN A N 1
ATOM 1046 C CA . GLN A 1 137 ? 2.945 0.642 -17.377 1.00 63.78 137 GLN A CA 1
ATOM 1047 C C . GLN A 1 137 ? 3.112 2.103 -17.825 1.00 63.78 137 GLN A C 1
ATOM 1049 O O . GLN A 1 137 ? 2.208 2.670 -18.435 1.00 63.78 137 GLN A O 1
ATOM 1054 N N . ALA A 1 138 ? 4.238 2.743 -17.495 1.00 63.66 138 ALA A N 1
ATOM 1055 C CA . ALA A 1 138 ? 4.489 4.162 -17.779 1.00 63.66 138 ALA A CA 1
ATOM 1056 C C . ALA A 1 138 ? 5.298 4.397 -19.068 1.00 63.66 138 ALA A C 1
ATOM 1058 O O . ALA A 1 138 ? 5.349 5.516 -19.583 1.00 63.66 138 ALA A O 1
ATOM 1059 N N . GLY A 1 139 ? 5.922 3.352 -19.611 1.00 63.31 139 GLY A N 1
ATOM 1060 C CA . GLY A 1 139 ? 6.722 3.439 -20.823 1.00 63.31 139 GLY A CA 1
ATOM 1061 C C . GLY A 1 139 ? 8.006 4.266 -20.645 1.00 63.31 139 GLY A C 1
ATOM 1062 O O . GLY A 1 139 ? 8.498 4.453 -19.529 1.00 63.31 139 GLY A O 1
ATOM 1063 N N . PRO A 1 140 ? 8.577 4.790 -21.746 1.00 64.62 140 PRO A N 1
ATOM 1064 C CA . PRO A 1 140 ? 9.875 5.471 -21.736 1.00 64.62 140 PRO A CA 1
ATOM 1065 C C . PRO A 1 140 ? 9.940 6.715 -20.840 1.00 64.62 140 PRO A C 1
ATOM 1067 O O . PRO A 1 140 ? 11.023 7.059 -20.378 1.00 64.62 140 PRO A O 1
ATOM 1070 N N . GLN A 1 141 ? 8.798 7.357 -20.562 1.00 62.66 141 GLN A N 1
ATOM 1071 C CA . GLN A 1 141 ? 8.702 8.556 -19.715 1.00 62.66 141 GLN A CA 1
ATOM 1072 C C . GLN A 1 141 ? 9.121 8.280 -18.263 1.00 62.66 141 GLN A C 1
ATOM 1074 O O . GLN A 1 141 ? 9.600 9.168 -17.564 1.00 62.66 141 GLN A O 1
ATOM 1079 N N . PHE A 1 142 ? 9.027 7.020 -17.829 1.00 66.69 142 PHE A N 1
ATOM 1080 C CA . PHE A 1 142 ? 9.484 6.595 -16.511 1.00 66.69 142 PHE A CA 1
ATOM 1081 C C . PHE A 1 142 ? 11.006 6.725 -16.328 1.00 66.69 142 PHE A C 1
ATOM 1083 O O . PHE A 1 142 ? 11.480 6.836 -15.199 1.00 66.69 142 PHE A O 1
ATOM 1090 N N . ARG A 1 143 ? 11.790 6.758 -17.420 1.00 63.53 143 ARG A N 1
ATOM 1091 C CA . ARG A 1 143 ? 13.247 6.977 -17.341 1.00 63.53 143 ARG A CA 1
ATOM 1092 C C . ARG A 1 143 ? 13.590 8.336 -16.753 1.00 63.53 143 ARG A C 1
ATOM 1094 O O . ARG A 1 143 ? 14.535 8.421 -15.974 1.00 63.53 143 ARG A O 1
ATOM 1101 N N . ASP A 1 144 ? 12.820 9.361 -17.096 1.00 64.69 144 ASP A N 1
ATOM 1102 C CA . ASP A 1 144 ? 13.041 10.710 -16.584 1.00 64.69 144 ASP A CA 1
ATOM 1103 C C . ASP A 1 144 ? 12.717 10.773 -15.086 1.00 64.69 144 ASP A C 1
ATOM 1105 O O . ASP A 1 144 ? 13.418 11.436 -14.326 1.00 64.69 144 ASP A O 1
ATOM 1109 N N . GLU A 1 145 ? 11.698 10.028 -14.644 1.00 64.25 145 GLU A N 1
ATOM 1110 C CA . GLU A 1 145 ? 11.360 9.862 -13.226 1.00 64.25 145 GLU A CA 1
ATOM 1111 C C . GLU A 1 145 ? 12.508 9.173 -12.469 1.00 64.25 145 GLU A C 1
ATOM 1113 O O . GLU A 1 145 ? 13.022 9.718 -11.497 1.00 64.25 145 GLU A O 1
ATOM 1118 N N . LEU A 1 146 ? 12.994 8.030 -12.969 1.00 64.88 146 LEU A N 1
ATOM 1119 C CA . LEU A 1 146 ? 14.134 7.299 -12.398 1.00 64.88 146 LEU A CA 1
ATOM 1120 C C . LEU A 1 146 ? 15.388 8.179 -12.272 1.00 64.88 146 LEU A C 1
ATOM 1122 O O . LEU A 1 146 ? 16.090 8.117 -11.262 1.00 64.88 146 LEU A O 1
ATOM 1126 N N . GLN A 1 147 ? 15.665 9.007 -13.285 1.00 63.22 147 GLN A N 1
ATOM 1127 C CA . GLN A 1 147 ? 16.805 9.927 -13.285 1.00 63.22 147 GLN A CA 1
ATOM 1128 C C . GLN A 1 147 ? 16.655 11.062 -12.270 1.00 63.22 147 GLN A C 1
ATOM 1130 O O . GLN A 1 147 ? 17.626 11.389 -11.587 1.00 63.22 147 GLN A O 1
ATOM 1135 N N . ARG A 1 148 ? 15.457 11.648 -12.136 1.00 65.25 148 ARG A N 1
ATOM 1136 C CA . ARG A 1 148 ? 15.175 12.687 -11.124 1.00 65.25 148 ARG A CA 1
ATOM 1137 C C . ARG A 1 148 ? 15.350 12.176 -9.699 1.00 65.25 148 ARG A C 1
ATOM 1139 O O . ARG A 1 148 ? 15.684 12.949 -8.810 1.00 65.25 148 ARG A O 1
ATOM 1146 N N . HIS A 1 149 ? 15.148 10.881 -9.513 1.00 61.53 149 HIS A N 1
ATOM 1147 C CA . HIS A 1 149 ? 15.166 10.206 -8.227 1.00 61.53 149 HIS A CA 1
ATOM 1148 C C . HIS A 1 149 ? 16.522 9.568 -7.865 1.00 61.53 149 HIS A C 1
ATOM 1150 O O . HIS A 1 149 ? 16.624 8.825 -6.896 1.00 61.53 149 HIS A O 1
ATOM 1156 N N . HIS A 1 150 ? 17.594 9.864 -8.614 1.00 59.25 150 HIS A N 1
ATOM 1157 C CA . HIS A 1 150 ? 18.964 9.395 -8.337 1.00 59.25 150 HIS A CA 1
ATOM 1158 C C . HIS A 1 150 ? 19.133 7.866 -8.218 1.00 59.25 150 HIS A C 1
ATOM 1160 O O . HIS A 1 150 ? 20.118 7.387 -7.651 1.00 59.25 150 HIS A O 1
ATOM 1166 N N . LEU A 1 151 ? 18.213 7.077 -8.778 1.00 59.78 151 LEU A N 1
ATOM 1167 C CA . LEU A 1 151 ? 18.345 5.623 -8.805 1.00 59.78 151 LEU A CA 1
ATOM 1168 C C . LEU A 1 151 ? 19.485 5.218 -9.759 1.00 59.78 151 LEU A C 1
ATOM 1170 O O . LEU A 1 151 ? 19.613 5.809 -10.835 1.00 59.78 151 LEU A O 1
ATOM 1174 N N . PRO A 1 152 ? 20.323 4.215 -9.418 1.00 54.41 152 PRO A N 1
ATOM 1175 C CA . PRO A 1 152 ? 21.447 3.824 -10.263 1.00 54.41 152 PRO A CA 1
ATOM 1176 C C . PRO A 1 152 ? 20.971 3.342 -11.639 1.00 54.41 152 PRO A C 1
ATOM 1178 O O . PRO A 1 152 ? 20.512 2.210 -11.814 1.00 54.41 152 PRO A O 1
ATOM 1181 N N . THR A 1 153 ? 21.144 4.187 -12.655 1.00 48.53 153 THR A N 1
ATOM 1182 C CA . THR A 1 153 ? 20.817 3.893 -14.060 1.00 48.53 153 THR A CA 1
ATOM 1183 C C . THR A 1 153 ? 21.570 2.663 -14.583 1.00 48.53 153 THR A C 1
ATOM 1185 O O . THR A 1 153 ? 21.139 2.018 -15.537 1.00 48.53 153 THR A O 1
ATOM 1188 N N . SER A 1 154 ? 22.687 2.309 -13.943 1.00 42.31 154 SER A N 1
ATOM 1189 C CA . SER A 1 154 ? 23.521 1.140 -14.228 1.00 42.31 154 SER A CA 1
ATOM 1190 C C . SER A 1 154 ? 22.831 -0.198 -13.939 1.00 42.31 154 SER A C 1
ATOM 1192 O O . SER A 1 154 ? 23.012 -1.134 -14.714 1.00 42.31 154 SER A O 1
ATOM 1194 N N . LEU A 1 155 ? 21.993 -0.294 -12.899 1.00 48.22 155 LEU A N 1
ATOM 1195 C CA . LEU A 1 155 ? 21.202 -1.504 -12.621 1.00 48.22 155 LEU A CA 1
ATOM 1196 C C . LEU A 1 155 ? 20.037 -1.651 -13.605 1.00 48.22 155 LEU A C 1
ATOM 1198 O O . LEU A 1 155 ? 19.731 -2.756 -14.049 1.00 48.22 155 LEU A O 1
ATOM 1202 N N . CYS A 1 156 ? 19.453 -0.522 -14.018 1.00 47.16 156 CYS A N 1
ATOM 1203 C CA . CYS A 1 156 ? 18.473 -0.499 -15.098 1.00 47.16 156 CYS A CA 1
ATOM 1204 C C . CYS A 1 156 ? 19.111 -0.880 -16.445 1.00 47.16 156 CYS A C 1
ATOM 1206 O O . CYS A 1 156 ? 18.477 -1.542 -17.250 1.00 47.16 156 CYS A O 1
ATOM 1208 N N . ARG A 1 157 ? 20.377 -0.536 -16.713 1.00 37.66 157 ARG A N 1
ATOM 1209 C CA . ARG A 1 157 ? 21.062 -0.984 -17.940 1.00 37.66 157 ARG A CA 1
ATOM 1210 C C . ARG A 1 157 ? 21.138 -2.508 -18.026 1.00 37.66 157 ARG A C 1
ATOM 1212 O O . ARG A 1 157 ? 20.631 -3.077 -18.978 1.00 37.66 157 ARG A O 1
ATOM 1219 N N . ILE A 1 158 ? 21.643 -3.185 -16.995 1.00 42.75 158 ILE A N 1
ATOM 1220 C CA . ILE A 1 158 ? 21.985 -4.619 -17.075 1.00 42.75 158 ILE A CA 1
ATOM 1221 C C . ILE A 1 158 ? 20.762 -5.539 -17.290 1.00 42.75 158 ILE A C 1
ATOM 1223 O O . ILE A 1 158 ? 20.886 -6.530 -18.006 1.00 42.75 158 ILE A O 1
ATOM 1227 N N . LYS A 1 159 ? 19.579 -5.220 -16.734 1.00 44.16 159 LYS A N 1
ATOM 1228 C CA . LYS A 1 159 ? 18.344 -6.011 -16.956 1.00 44.16 159 LYS A CA 1
ATOM 1229 C C . LYS A 1 159 ? 17.382 -5.426 -18.007 1.00 44.16 159 LYS A C 1
ATOM 1231 O O . LYS A 1 159 ? 16.561 -6.177 -18.525 1.00 44.16 159 LYS A O 1
ATOM 1236 N N . PHE A 1 160 ? 17.496 -4.144 -18.389 1.00 44.06 160 PHE A N 1
ATOM 1237 C CA . PHE A 1 160 ? 16.650 -3.544 -19.440 1.00 44.06 160 PHE A CA 1
ATOM 1238 C C . PHE A 1 160 ? 17.322 -3.445 -20.819 1.00 44.06 160 PHE A C 1
ATOM 1240 O O . PHE A 1 160 ? 16.627 -3.175 -21.800 1.00 44.06 160 PHE A O 1
ATOM 1247 N N . GLU A 1 161 ? 18.629 -3.705 -20.950 1.00 34.53 161 GLU A N 1
ATOM 1248 C CA . GLU A 1 161 ? 19.300 -3.830 -22.257 1.00 34.53 161 GLU A CA 1
ATOM 1249 C C . GLU A 1 161 ? 18.650 -4.880 -23.194 1.00 34.53 161 GLU A C 1
ATOM 1251 O O . GLU A 1 161 ? 18.534 -4.576 -24.384 1.00 34.53 161 GLU A O 1
ATOM 1256 N N . PRO A 1 162 ? 18.113 -6.036 -22.728 1.00 43.09 162 PRO A N 1
ATOM 1257 C CA . PRO A 1 162 ? 17.368 -6.943 -23.606 1.00 43.09 162 PRO A CA 1
ATOM 1258 C C . PRO A 1 162 ? 16.072 -6.325 -24.160 1.00 43.09 162 PRO A C 1
ATOM 1260 O O . PRO A 1 162 ? 15.522 -6.820 -25.140 1.00 43.09 162 PRO A O 1
ATOM 1263 N N . TYR A 1 163 ? 15.574 -5.238 -23.559 1.00 42.75 163 TYR A N 1
ATOM 1264 C CA . TYR A 1 163 ? 14.361 -4.535 -23.986 1.00 42.75 163 TYR A CA 1
ATOM 1265 C C . TYR A 1 163 ? 14.640 -3.233 -24.753 1.00 42.75 163 TYR A C 1
ATOM 1267 O O . TYR A 1 163 ? 13.748 -2.745 -25.444 1.00 42.75 163 TYR A O 1
ATOM 1275 N N . CYS A 1 164 ? 15.860 -2.685 -24.676 1.00 36.19 164 CYS A N 1
ATOM 1276 C CA . CYS A 1 164 ? 16.271 -1.474 -25.398 1.00 36.19 164 CYS A CA 1
ATOM 1277 C C . CYS A 1 164 ? 17.036 -1.754 -26.703 1.00 36.19 164 CYS A C 1
ATOM 1279 O O . CYS A 1 164 ? 17.027 -0.909 -27.596 1.00 36.19 164 CYS A O 1
ATOM 1281 N N . MET A 1 165 ? 17.644 -2.932 -26.863 1.00 31.64 165 MET A N 1
ATOM 1282 C CA . MET A 1 165 ? 18.296 -3.350 -28.112 1.00 31.64 165 MET A CA 1
ATOM 1283 C C . MET A 1 165 ? 17.274 -3.929 -29.105 1.00 31.64 165 MET A C 1
ATOM 1285 O O . MET A 1 165 ? 17.316 -5.101 -29.462 1.00 31.64 165 MET A O 1
ATOM 1289 N N . HIS A 1 166 ? 16.327 -3.107 -29.566 1.00 38.03 166 HIS A N 1
ATOM 1290 C CA . HIS A 1 166 ? 15.410 -3.471 -30.661 1.00 38.03 166 HIS A CA 1
ATOM 1291 C C . HIS A 1 166 ? 15.977 -3.195 -32.061 1.00 38.03 166 HIS A C 1
ATOM 1293 O O . HIS A 1 166 ? 15.239 -3.148 -33.042 1.00 38.03 166 HIS A O 1
ATOM 1299 N N . SER A 1 167 ? 17.296 -3.066 -32.171 1.00 40.28 167 SER A N 1
ATOM 1300 C CA . SER A 1 167 ? 17.964 -2.877 -33.448 1.00 40.28 167 SER A CA 1
ATOM 1301 C C . SER A 1 167 ? 19.183 -3.793 -33.505 1.00 40.28 167 SER A C 1
ATOM 1303 O O . SER A 1 167 ? 20.236 -3.461 -32.974 1.00 40.28 167 SER A O 1
ATOM 1305 N N . TYR A 1 168 ? 19.001 -4.914 -34.208 1.00 38.44 168 TYR A N 1
ATOM 1306 C CA . TYR A 1 168 ? 20.013 -5.825 -34.762 1.00 38.44 168 TYR A CA 1
ATOM 1307 C C . TYR A 1 168 ? 20.449 -7.054 -33.918 1.00 38.44 168 TYR A C 1
ATOM 1309 O O . TYR A 1 168 ? 21.333 -6.989 -33.075 1.00 38.44 168 TYR A O 1
ATOM 1317 N N . LEU A 1 169 ? 19.882 -8.204 -34.334 1.00 41.44 169 LEU A N 1
ATOM 1318 C CA . LEU A 1 169 ? 20.396 -9.595 -34.330 1.00 41.44 169 LEU A CA 1
ATOM 1319 C C . LEU A 1 169 ? 20.174 -10.548 -33.114 1.00 41.44 169 LEU A C 1
ATOM 1321 O O . LEU A 1 169 ? 21.007 -10.659 -32.226 1.00 41.44 169 LEU A O 1
ATOM 1325 N N . LEU A 1 170 ? 19.075 -11.328 -33.227 1.00 39.56 170 LEU A N 1
ATOM 1326 C CA . LEU A 1 170 ? 18.840 -12.771 -32.928 1.00 39.56 170 LEU A CA 1
ATOM 1327 C C . LEU A 1 170 ? 19.278 -13.345 -31.556 1.00 39.56 170 LEU A C 1
ATOM 1329 O O . LEU A 1 170 ? 20.456 -13.557 -31.313 1.00 39.56 170 LEU A O 1
ATOM 1333 N N . LEU A 1 171 ? 18.369 -13.734 -30.647 1.00 35.50 171 LEU A N 1
ATOM 1334 C CA . LEU A 1 171 ? 17.256 -14.695 -30.813 1.00 35.50 171 LEU A CA 1
ATOM 1335 C C . LEU A 1 171 ? 15.927 -14.195 -30.190 1.00 35.50 171 LEU A C 1
ATOM 1337 O O . LEU A 1 171 ? 15.941 -13.658 -29.083 1.00 35.50 171 LEU A O 1
ATOM 1341 N N . PRO A 1 172 ? 14.767 -14.391 -30.851 1.00 41.62 172 PRO A N 1
ATOM 1342 C CA . PRO A 1 172 ? 13.498 -13.823 -30.416 1.00 41.62 172 PRO A CA 1
ATOM 1343 C C . PRO A 1 172 ? 12.821 -14.716 -29.372 1.00 41.62 172 PRO A C 1
ATOM 1345 O O . PRO A 1 172 ? 12.417 -15.838 -29.672 1.00 41.62 172 PRO A O 1
ATOM 1348 N N . ILE A 1 173 ? 12.591 -14.193 -28.170 1.00 44.50 173 ILE A N 1
ATOM 1349 C CA . ILE A 1 173 ? 11.411 -14.618 -27.413 1.00 44.50 173 ILE A CA 1
ATOM 1350 C C . ILE A 1 173 ? 10.238 -13.877 -28.077 1.00 44.50 173 ILE A C 1
ATOM 1352 O O . ILE A 1 173 ? 10.264 -12.644 -28.107 1.00 44.50 173 ILE A O 1
ATOM 1356 N N . PRO A 1 174 ? 9.252 -14.572 -28.678 1.00 43.03 174 PRO A N 1
ATOM 1357 C CA . PRO A 1 174 ? 8.171 -13.916 -29.406 1.00 43.03 174 PRO A CA 1
ATOM 1358 C C . PRO A 1 174 ? 7.477 -12.898 -28.503 1.00 43.03 174 PRO A C 1
ATOM 1360 O O . PRO A 1 174 ? 7.122 -13.235 -27.383 1.00 43.03 174 PRO A O 1
ATOM 1363 N N . THR A 1 175 ? 7.211 -11.680 -28.971 1.00 45.66 175 THR A N 1
ATOM 1364 C CA . THR A 1 175 ? 6.437 -10.656 -28.230 1.00 45.66 175 THR A CA 1
ATOM 1365 C C . THR A 1 175 ? 5.055 -11.150 -27.767 1.00 45.66 175 THR A C 1
ATOM 1367 O O . THR A 1 175 ? 4.469 -10.605 -26.833 1.00 45.66 175 THR A O 1
ATOM 1370 N N . TRP A 1 176 ? 4.574 -12.245 -28.359 1.00 39.53 176 TRP A N 1
ATOM 1371 C CA . TRP A 1 176 ? 3.409 -13.012 -27.934 1.00 39.53 176 TRP A CA 1
ATOM 1372 C C . TRP A 1 176 ? 3.568 -13.637 -26.546 1.00 39.53 176 TRP A C 1
ATOM 1374 O O . TRP A 1 176 ? 2.562 -13.818 -25.883 1.00 39.53 176 TRP A O 1
ATOM 1384 N N . THR A 1 177 ? 4.777 -13.925 -26.053 1.00 51.09 177 THR A N 1
ATOM 1385 C CA . THR A 1 177 ? 4.981 -14.472 -24.699 1.00 51.09 177 THR A CA 1
ATOM 1386 C C . THR A 1 177 ? 4.620 -13.466 -23.617 1.00 51.09 177 THR A C 1
ATOM 1388 O O . THR A 1 177 ? 4.111 -13.866 -22.582 1.00 51.09 177 THR A O 1
ATOM 1391 N N . ARG A 1 178 ? 4.793 -12.162 -23.865 1.00 49.12 178 ARG A N 1
ATOM 1392 C CA . ARG A 1 178 ? 4.296 -11.097 -22.981 1.00 49.12 178 ARG A CA 1
ATOM 1393 C C . ARG A 1 178 ? 2.781 -10.971 -23.035 1.00 49.12 178 ARG A C 1
ATOM 1395 O O . ARG A 1 178 ? 2.158 -10.841 -21.990 1.00 49.12 178 ARG A O 1
ATOM 1402 N N . GLY A 1 179 ? 2.192 -11.078 -24.227 1.00 50.31 179 GLY A N 1
ATOM 1403 C CA . GLY A 1 179 ? 0.741 -11.188 -24.377 1.00 50.31 179 GLY A CA 1
ATOM 1404 C C . GLY A 1 179 ? 0.194 -12.409 -23.640 1.00 50.31 179 GLY A C 1
ATOM 1405 O O . GLY A 1 179 ? -0.781 -12.290 -22.919 1.00 50.31 179 GLY A O 1
ATOM 1406 N N . ILE A 1 180 ? 0.878 -13.549 -23.739 1.00 53.78 180 ILE A N 1
ATOM 1407 C CA . ILE A 1 180 ? 0.555 -14.800 -23.054 1.00 53.78 180 ILE A CA 1
ATOM 1408 C C . ILE A 1 180 ? 0.773 -14.673 -21.548 1.00 53.78 180 ILE A C 1
ATOM 1410 O O . ILE A 1 180 ? -0.055 -15.167 -20.811 1.00 53.78 180 ILE A O 1
ATOM 1414 N N . LEU A 1 181 ? 1.815 -14.001 -21.059 1.00 55.47 181 LEU A N 1
ATOM 1415 C CA . LEU A 1 181 ? 2.050 -13.812 -19.623 1.00 55.47 181 LEU A CA 1
ATOM 1416 C C . LEU A 1 181 ? 1.040 -12.848 -19.003 1.00 55.47 181 LEU A C 1
ATOM 1418 O O . LEU A 1 181 ? 0.502 -13.151 -17.946 1.00 55.47 181 LEU A O 1
ATOM 1422 N N . LEU A 1 182 ? 0.718 -11.742 -19.678 1.00 51.22 182 LEU A N 1
ATOM 1423 C CA . LEU A 1 182 ? -0.368 -10.845 -19.276 1.00 51.22 182 LEU A CA 1
ATOM 1424 C C . LEU A 1 182 ? -1.725 -11.544 -19.371 1.00 51.22 182 LEU A C 1
ATOM 1426 O O . LEU A 1 182 ? -2.573 -11.352 -18.510 1.00 51.22 182 LEU A O 1
ATOM 1430 N N . PHE A 1 183 ? -1.921 -12.393 -20.379 1.00 54.12 183 PHE A N 1
ATOM 1431 C CA . PHE A 1 183 ? -3.116 -13.214 -20.521 1.00 54.12 183 PHE A CA 1
ATOM 1432 C C . PHE A 1 183 ? -3.190 -14.298 -19.446 1.00 54.12 183 PHE A C 1
ATOM 1434 O O . PHE A 1 183 ? -4.259 -14.485 -18.897 1.00 54.12 183 PHE A O 1
ATOM 1441 N N . ILE A 1 184 ? -2.080 -14.948 -19.082 1.00 62.47 184 ILE A N 1
ATOM 1442 C CA . ILE A 1 184 ? -1.963 -15.919 -17.982 1.00 62.47 184 ILE A CA 1
ATOM 1443 C C . ILE A 1 184 ? -2.217 -15.220 -16.650 1.00 62.47 184 ILE A C 1
ATOM 1445 O O . ILE A 1 184 ? -2.921 -15.762 -15.807 1.00 62.47 184 ILE A O 1
ATOM 1449 N N . TRP A 1 185 ? -1.689 -14.013 -16.462 1.00 57.12 185 TRP A N 1
ATOM 1450 C CA . TRP A 1 185 ? -1.934 -13.202 -15.276 1.00 57.12 185 TRP A CA 1
ATOM 1451 C C . TRP A 1 185 ? -3.410 -12.790 -15.186 1.00 57.12 185 TRP A C 1
ATOM 1453 O O . TRP A 1 185 ? -4.044 -13.004 -14.155 1.00 57.12 185 TRP A O 1
ATOM 1463 N N . LYS A 1 186 ? -4.008 -12.344 -16.299 1.00 57.06 186 LYS A N 1
ATOM 1464 C CA . LYS A 1 186 ? -5.448 -12.061 -16.392 1.00 57.06 186 LYS A CA 1
ATOM 1465 C C . LYS A 1 186 ? -6.304 -13.318 -16.218 1.00 57.06 186 LYS A C 1
ATOM 1467 O O . LYS A 1 186 ? -7.370 -13.254 -15.619 1.00 57.06 186 LYS A O 1
ATOM 1472 N N . LEU A 1 187 ? -5.838 -14.469 -16.699 1.00 57.78 187 LEU A N 1
ATOM 1473 C CA . LEU A 1 187 ? -6.474 -15.769 -16.491 1.00 57.78 187 LEU A CA 1
ATOM 1474 C C . LEU A 1 187 ? -6.417 -16.176 -15.030 1.00 57.78 187 LEU A C 1
ATOM 1476 O O . LEU A 1 187 ? -7.409 -16.678 -14.527 1.00 57.78 187 LEU A O 1
ATOM 1480 N N . LYS A 1 188 ? -5.298 -15.939 -14.342 1.00 70.50 188 LYS A N 1
ATOM 1481 C CA . LYS A 1 188 ? -5.170 -16.204 -12.910 1.00 70.50 188 LYS A CA 1
ATOM 1482 C C . LYS A 1 188 ? -6.175 -15.371 -12.112 1.00 70.50 188 LYS A C 1
ATOM 1484 O O . LYS A 1 188 ? -6.858 -15.920 -11.260 1.00 70.50 188 LYS A O 1
ATOM 1489 N N . GLU A 1 189 ? -6.341 -14.099 -12.468 1.00 63.78 189 GLU A N 1
ATOM 1490 C CA . GLU A 1 189 ? -7.341 -13.203 -11.872 1.00 63.78 189 GLU A CA 1
ATOM 1491 C C . GLU A 1 189 ? -8.784 -13.681 -12.142 1.00 63.78 189 GLU A C 1
ATOM 1493 O O . GLU A 1 189 ? -9.622 -13.701 -11.242 1.00 63.78 189 GLU A O 1
ATOM 1498 N N . VAL A 1 190 ? -9.081 -14.133 -13.368 1.00 64.75 190 VAL A N 1
ATOM 1499 C CA . VAL A 1 190 ? -10.394 -14.710 -13.715 1.00 64.75 190 VAL A CA 1
ATOM 1500 C C . VAL A 1 190 ? -10.640 -16.030 -12.981 1.00 64.75 190 VAL A C 1
ATOM 1502 O O . VAL A 1 190 ? -11.757 -16.256 -12.522 1.00 64.75 190 VAL A O 1
ATOM 1505 N N . ILE A 1 191 ? -9.625 -16.887 -12.845 1.00 73.88 191 ILE A N 1
ATOM 1506 C CA . ILE A 1 191 ? -9.711 -18.156 -12.111 1.00 73.88 191 ILE A CA 1
ATOM 1507 C C . ILE A 1 191 ? -10.016 -17.887 -10.638 1.00 73.88 191 ILE A C 1
ATOM 1509 O O . ILE A 1 191 ? -10.973 -18.447 -10.118 1.00 73.88 191 ILE A O 1
ATOM 1513 N N . GLU A 1 192 ? -9.294 -16.968 -10.000 1.00 77.56 192 GLU A N 1
ATOM 1514 C CA . GLU A 1 192 ? -9.516 -16.595 -8.598 1.00 77.56 192 GLU A CA 1
ATOM 1515 C C . GLU A 1 192 ? -10.912 -15.979 -8.387 1.00 77.56 192 GLU A C 1
ATOM 1517 O O . GLU A 1 192 ? -11.608 -16.272 -7.411 1.00 77.56 192 GLU A O 1
ATOM 1522 N N . MET A 1 193 ? -11.393 -15.188 -9.355 1.00 71.62 193 MET A N 1
ATOM 1523 C CA . MET A 1 193 ? -12.758 -14.660 -9.337 1.00 71.62 193 MET A CA 1
ATOM 1524 C C . MET A 1 193 ? -13.811 -15.770 -9.480 1.00 71.62 193 MET A C 1
ATOM 1526 O O . MET A 1 193 ? -14.850 -15.715 -8.816 1.00 71.62 193 MET A O 1
ATOM 1530 N N . MET A 1 194 ? -13.556 -16.775 -10.323 1.00 68.50 194 MET A N 1
ATOM 1531 C CA . MET A 1 194 ? -14.439 -17.932 -10.495 1.00 68.50 194 MET A CA 1
ATOM 1532 C C . MET A 1 194 ? -14.446 -18.837 -9.260 1.00 68.50 194 MET A C 1
ATOM 1534 O O . MET A 1 194 ? -15.516 -19.297 -8.870 1.00 68.50 194 MET A O 1
ATOM 1538 N N . GLU A 1 195 ? -13.299 -19.050 -8.613 1.00 80.38 195 GLU A N 1
ATOM 1539 C CA . GLU A 1 195 ? -13.186 -19.810 -7.360 1.00 80.38 195 GLU A CA 1
ATOM 1540 C C . GLU A 1 195 ? -13.962 -19.124 -6.229 1.00 80.38 195 GLU A C 1
ATOM 1542 O O . GLU A 1 195 ? -14.843 -19.733 -5.629 1.00 80.38 195 GLU A O 1
ATOM 1547 N N . ASN A 1 196 ? -13.775 -17.816 -6.038 1.00 79.19 196 ASN A N 1
ATOM 1548 C CA . ASN A 1 196 ? -14.533 -17.038 -5.052 1.00 79.19 196 ASN A CA 1
ATOM 1549 C C . ASN A 1 196 ? -16.050 -17.031 -5.343 1.00 79.19 196 ASN A C 1
ATOM 1551 O O . ASN A 1 196 ? -16.887 -16.996 -4.438 1.00 79.19 196 ASN A O 1
ATOM 1555 N N . MET A 1 197 ? -16.443 -17.053 -6.620 1.00 73.00 197 MET A N 1
ATOM 1556 C CA . MET A 1 197 ? -17.855 -17.138 -7.002 1.00 73.00 197 MET A CA 1
ATOM 1557 C C . MET A 1 197 ? -18.431 -18.533 -6.738 1.00 73.00 197 MET A C 1
ATOM 1559 O O . MET A 1 197 ? -19.568 -18.638 -6.277 1.00 73.00 197 MET A O 1
ATOM 1563 N N . LYS A 1 198 ? -17.643 -19.586 -6.963 1.00 80.56 198 LYS A N 1
ATOM 1564 C CA . LYS A 1 198 ? -18.004 -20.968 -6.648 1.00 80.56 198 LYS A CA 1
ATOM 1565 C C . LYS A 1 198 ? -18.193 -21.168 -5.144 1.00 80.56 198 LYS A C 1
ATOM 1567 O O . LYS A 1 198 ? -19.249 -21.650 -4.751 1.00 80.56 198 LYS A O 1
ATOM 1572 N N . ASP A 1 199 ? -17.277 -20.667 -4.318 1.00 82.44 199 ASP A N 1
ATOM 1573 C CA . ASP A 1 199 ? -17.394 -20.721 -2.853 1.00 82.44 199 ASP A CA 1
ATOM 1574 C C . ASP A 1 199 ? -18.679 -20.044 -2.355 1.00 82.44 199 ASP A C 1
ATOM 1576 O O . ASP A 1 199 ? -19.346 -20.505 -1.423 1.00 82.44 199 ASP A O 1
ATOM 1580 N N . LYS A 1 200 ? -19.073 -18.938 -3.001 1.00 81.94 200 LYS A N 1
ATOM 1581 C CA . LYS A 1 200 ? -20.349 -18.276 -2.710 1.00 81.94 200 LYS A CA 1
ATOM 1582 C C . LYS A 1 200 ? -21.534 -19.144 -3.120 1.00 81.94 200 LYS A C 1
ATOM 1584 O O . LYS A 1 200 ? -22.473 -19.243 -2.340 1.00 81.94 200 LYS A O 1
ATOM 1589 N N . VAL A 1 201 ? -21.518 -19.756 -4.301 1.00 82.38 201 VAL A N 1
ATOM 1590 C CA . VAL A 1 201 ? -22.608 -20.632 -4.762 1.00 82.38 201 VAL A CA 1
ATOM 1591 C C . VAL A 1 201 ? -22.760 -21.853 -3.854 1.00 82.38 201 VAL A C 1
ATOM 1593 O O . VAL A 1 201 ? -23.882 -22.150 -3.445 1.00 82.38 201 VAL A O 1
ATOM 1596 N N . ASP A 1 202 ? -21.659 -22.493 -3.465 1.00 81.62 202 ASP A N 1
ATOM 1597 C CA . ASP A 1 202 ? -21.670 -23.655 -2.571 1.00 81.62 202 ASP A CA 1
ATOM 1598 C C . ASP A 1 202 ? -22.256 -23.276 -1.199 1.00 81.62 202 ASP A C 1
ATOM 1600 O O . ASP A 1 202 ? -23.195 -23.909 -0.718 1.00 81.62 202 ASP A O 1
ATOM 1604 N N . LYS A 1 203 ? -21.860 -22.120 -0.647 1.00 82.50 203 LYS A N 1
ATOM 1605 C CA . LYS A 1 203 ? -22.438 -21.583 0.598 1.00 82.50 203 LYS A CA 1
ATOM 1606 C C . LYS A 1 203 ? -23.940 -21.281 0.509 1.00 82.50 203 LYS A C 1
ATOM 1608 O O . LYS A 1 203 ? -24.644 -21.324 1.520 1.00 82.50 203 LYS A O 1
ATOM 1613 N N . TRP A 1 204 ? -24.440 -20.890 -0.662 1.00 75.62 204 TRP A N 1
ATOM 1614 C CA . TRP A 1 204 ? -25.876 -20.677 -0.874 1.00 75.62 204 TRP A CA 1
ATOM 1615 C C . TRP A 1 204 ? -26.636 -21.996 -0.993 1.00 75.62 204 TRP A C 1
ATOM 1617 O O . TRP A 1 204 ? -27.768 -22.081 -0.517 1.00 75.62 204 TRP A O 1
ATOM 1627 N N . LYS A 1 205 ? -26.010 -23.016 -1.581 1.00 78.38 205 LYS A N 1
ATOM 1628 C CA . LYS A 1 205 ? -26.582 -24.352 -1.719 1.00 78.38 205 LYS A CA 1
ATOM 1629 C C . LYS A 1 205 ? -26.748 -25.028 -0.359 1.00 78.38 205 LYS A C 1
ATOM 1631 O O . LYS A 1 205 ? -27.864 -25.417 -0.035 1.00 78.38 205 LYS A O 1
ATOM 1636 N N . ASP A 1 206 ? -25.720 -24.978 0.489 1.00 80.12 206 ASP A N 1
ATOM 1637 C CA . ASP A 1 206 ? -25.778 -25.497 1.864 1.00 80.12 206 ASP A CA 1
ATOM 1638 C C . ASP A 1 206 ? -26.896 -24.840 2.691 1.00 80.12 206 ASP A C 1
ATOM 1640 O O . ASP A 1 206 ? -27.598 -25.489 3.466 1.00 80.12 206 ASP A O 1
ATOM 1644 N N . LYS A 1 207 ? -27.107 -23.528 2.509 1.00 78.12 207 LYS A N 1
ATOM 1645 C CA . LYS A 1 207 ? -28.213 -22.811 3.162 1.00 78.12 207 LYS A CA 1
ATOM 1646 C C . LYS A 1 207 ? -29.582 -23.229 2.634 1.00 78.12 207 LYS A C 1
ATOM 1648 O O . LYS A 1 207 ? -30.530 -23.283 3.412 1.00 78.12 207 LYS A O 1
ATOM 1653 N N . GLY A 1 208 ? -29.694 -23.465 1.328 1.00 75.00 208 GLY A N 1
ATOM 1654 C CA . GLY A 1 208 ? -30.927 -23.925 0.695 1.00 75.00 208 GLY A CA 1
ATOM 1655 C C . GLY A 1 208 ? -31.312 -25.331 1.147 1.00 75.00 208 GLY A C 1
ATOM 1656 O O . GLY A 1 208 ? -32.476 -25.558 1.476 1.00 75.00 208 GLY A O 1
ATOM 1657 N N . ASP A 1 209 ? -30.334 -26.231 1.232 1.00 73.12 209 ASP A N 1
ATOM 1658 C CA . ASP A 1 209 ? -30.525 -27.609 1.688 1.00 73.12 209 ASP A CA 1
ATOM 1659 C C . ASP A 1 209 ? -30.924 -27.639 3.174 1.00 73.12 209 ASP A C 1
ATOM 1661 O O . ASP A 1 209 ? -31.959 -28.207 3.515 1.00 73.12 209 ASP A O 1
ATOM 1665 N N . GLY A 1 210 ? -30.244 -26.871 4.036 1.00 71.56 210 GLY A N 1
ATOM 1666 C CA . GLY A 1 210 ? -30.622 -26.767 5.453 1.00 71.56 210 GLY A CA 1
ATOM 1667 C C . GLY A 1 210 ? -32.005 -26.141 5.700 1.00 71.56 210 GLY A C 1
ATOM 1668 O O . GLY A 1 210 ? -32.678 -26.461 6.684 1.00 71.56 210 GLY A O 1
ATOM 1669 N N . TRP A 1 211 ? -32.474 -25.258 4.811 1.00 70.38 211 TRP A N 1
ATOM 1670 C CA . TRP A 1 211 ? -33.857 -24.768 4.861 1.00 70.38 211 TRP A CA 1
ATOM 1671 C C . TRP A 1 211 ? -34.838 -25.868 4.462 1.00 70.38 211 TRP A C 1
ATOM 1673 O O . TRP A 1 211 ? -35.878 -26.022 5.093 1.00 70.38 211 TRP A O 1
ATOM 1683 N N . LYS A 1 212 ? -34.517 -26.654 3.437 1.00 69.31 212 LYS A N 1
ATOM 1684 C CA . LYS A 1 212 ? -35.376 -27.737 2.955 1.00 69.31 212 LYS A CA 1
ATOM 1685 C C . LYS A 1 212 ? -35.602 -28.806 4.025 1.00 69.31 212 LYS A C 1
ATOM 1687 O O . LYS A 1 212 ? -36.751 -29.191 4.240 1.00 69.31 212 LYS A O 1
ATOM 1692 N N . ASP A 1 213 ? -34.545 -29.167 4.747 1.00 70.69 213 ASP A N 1
ATOM 1693 C CA . ASP A 1 213 ? -34.595 -30.122 5.858 1.00 70.69 213 ASP A CA 1
ATOM 1694 C C . ASP A 1 213 ? -35.484 -29.595 7.000 1.00 70.69 213 ASP A C 1
ATOM 1696 O O . ASP A 1 213 ? -36.419 -30.263 7.435 1.00 70.69 213 ASP A O 1
ATOM 1700 N N . THR A 1 214 ? -35.309 -28.327 7.396 1.00 67.94 214 THR A N 1
ATOM 1701 C CA . THR A 1 214 ? -36.134 -27.703 8.453 1.00 67.94 214 THR A CA 1
ATOM 1702 C C . THR A 1 214 ? -37.607 -27.507 8.076 1.00 67.94 214 THR A C 1
ATOM 1704 O O . THR A 1 214 ? -38.465 -27.450 8.961 1.00 67.94 214 THR A O 1
ATOM 1707 N N . TRP A 1 215 ? -37.934 -27.387 6.786 1.00 65.31 215 TRP A N 1
ATOM 1708 C CA . TRP A 1 215 ? -39.323 -27.373 6.313 1.00 65.31 215 TRP A CA 1
ATOM 1709 C C . TRP A 1 215 ? -39.934 -28.780 6.240 1.00 65.31 215 TRP A C 1
ATOM 1711 O O . TRP A 1 215 ? -41.145 -28.907 6.429 1.00 65.31 215 TRP A O 1
ATOM 1721 N N . GLN A 1 216 ? -39.142 -29.824 5.972 1.00 64.31 216 GLN A N 1
ATOM 1722 C CA . GLN A 1 216 ? -39.619 -31.211 5.975 1.00 64.31 216 GLN A CA 1
ATOM 1723 C C . GLN A 1 216 ? -39.932 -31.700 7.392 1.00 64.31 216 GLN A C 1
ATOM 1725 O O . GLN A 1 216 ? -41.048 -32.174 7.601 1.00 64.31 216 GLN A O 1
ATOM 1730 N N . ASP A 1 217 ? -39.054 -31.452 8.368 1.00 61.78 217 ASP A N 1
ATOM 1731 C CA . ASP A 1 217 ? -39.285 -31.832 9.773 1.00 61.78 217 ASP A CA 1
ATOM 1732 C C . ASP A 1 217 ? -40.588 -31.221 10.325 1.00 61.78 217 ASP A C 1
ATOM 1734 O O . ASP A 1 217 ? -41.433 -31.907 10.899 1.00 61.78 217 ASP A O 1
ATOM 1738 N N . LYS A 1 218 ? -40.838 -29.931 10.048 1.00 62.06 218 LYS A N 1
ATOM 1739 C CA . LYS A 1 218 ? -42.067 -29.238 10.490 1.00 62.06 218 LYS A CA 1
ATOM 1740 C C . LYS A 1 218 ? -43.354 -29.778 9.865 1.00 62.06 218 LYS A C 1
ATOM 1742 O O . LYS A 1 218 ? -44.423 -29.643 10.459 1.00 62.06 218 LYS A O 1
ATOM 1747 N N . ASN A 1 219 ? -43.277 -30.329 8.657 1.00 60.00 219 ASN A N 1
ATOM 1748 C CA . ASN A 1 219 ? -44.438 -30.879 7.961 1.00 60.00 219 ASN A CA 1
ATOM 1749 C C . ASN A 1 219 ? -44.723 -32.332 8.367 1.00 60.00 219 ASN A C 1
ATOM 1751 O O . ASN A 1 219 ? -45.870 -32.768 8.254 1.00 60.00 219 ASN A O 1
ATOM 1755 N N . GLU A 1 220 ? -43.713 -33.070 8.833 1.00 59.34 220 GLU A N 1
ATOM 1756 C CA . GLU A 1 220 ? -43.869 -34.426 9.369 1.00 59.34 220 GLU A CA 1
ATOM 1757 C C . GLU A 1 220 ? -44.425 -34.405 10.802 1.00 59.34 220 GLU A C 1
ATOM 1759 O O . GLU A 1 220 ? -45.373 -35.140 11.091 1.00 59.34 220 GLU A O 1
ATOM 1764 N N . ASP A 1 221 ? -43.965 -33.477 11.648 1.00 58.09 221 ASP A N 1
ATOM 1765 C CA . ASP A 1 221 ? -44.492 -33.292 13.011 1.00 58.09 221 ASP A CA 1
ATOM 1766 C C . ASP A 1 221 ? -45.968 -32.851 13.030 1.00 58.09 221 ASP A C 1
ATOM 1768 O O . ASP A 1 221 ? -46.736 -33.247 13.905 1.00 58.09 221 ASP A O 1
ATOM 1772 N N . GLY A 1 222 ? -46.405 -32.063 12.042 1.00 58.16 222 GLY A N 1
ATOM 1773 C CA . GLY A 1 222 ? -47.794 -31.598 11.929 1.00 58.16 222 GLY A CA 1
ATOM 1774 C C . GLY A 1 222 ? -48.776 -32.613 11.331 1.00 58.16 222 GLY A C 1
ATOM 1775 O O . GLY A 1 222 ? -49.979 -32.357 11.323 1.00 58.16 222 GLY A O 1
ATOM 1776 N N . ARG A 1 223 ? -48.291 -33.741 10.794 1.00 54.66 223 ARG A N 1
ATOM 1777 C CA . ARG A 1 223 ? -49.119 -34.766 10.130 1.00 54.66 223 ARG A CA 1
ATOM 1778 C C . ARG A 1 223 ? -49.323 -36.025 10.991 1.00 54.66 223 ARG A C 1
ATOM 1780 O O . ARG A 1 223 ? -50.214 -36.811 10.684 1.00 54.66 223 ARG A O 1
ATOM 1787 N N . ASN A 1 224 ? -48.546 -36.183 12.066 1.00 54.78 224 ASN A N 1
ATOM 1788 C CA . ASN A 1 224 ? -48.629 -37.290 13.032 1.00 54.78 224 ASN A CA 1
ATOM 1789 C C . ASN A 1 224 ? -49.249 -36.895 14.396 1.00 54.78 224 ASN A C 1
ATOM 1791 O O . ASN A 1 224 ? -49.139 -37.667 15.349 1.00 54.78 224 ASN A O 1
ATOM 1795 N N . GLY A 1 225 ? -49.874 -35.714 14.498 1.00 48.00 225 GLY A N 1
ATOM 1796 C CA . GLY A 1 225 ? -50.549 -35.205 15.704 1.00 48.00 225 GLY A CA 1
ATOM 1797 C C . GLY A 1 225 ? -52.068 -35.275 15.636 1.00 48.00 225 GLY A C 1
ATOM 1798 O O . GLY A 1 225 ? -52.617 -35.011 14.543 1.00 48.00 225 GLY A O 1
#

Secondary structure (DSSP, 8-state):
-HHHHHHHT-SSHHHHHHHHHHHHHHHHH--SPPPHHHHHHHHHHHHHHTT-S-HHHHHHHHHHHHHHHHHHHHHHGGGHHHHHHHHHHHHT-SSHHHHHHHHHHHHHHHHHH-GGG-S-HHHHHHHHHHHHHHHHHHGGGHHHHHHHTT--HHHHHHHHHHHH--SS---PPPTHHHHHHHHHHHHHHHHHHHHHHHHHHHHHHHHHHHHHHHHHHHHHHTT--

InterPro domains:
  IPR000357 HEAT repeat [PF02985] (112-135)
  IPR011989 Armadillo-like helical [G3DSA:1.25.10.10] (1-111)
  IPR011989 Armadillo-like helical [G3DSA:1.25.10.10] (112-155)
  IPR016024 Armadillo-type fold [SSF48371] (5-153)
  IPR034085 TOG domain [SM01349] (1-167)

Sequence (225 aa):
MEEALEMARAKDTKERMAGVERLHQLLGASRKSLSSSEVTSLVDCCLDLLKDNNFRVSQGALQALAPAAVLSGEHLKLHFNALVPATVERLGDAKQPVRDVARRLLLTLMEILQMLNDPNHGVREAAISCIEEMYTQAGPQFRDELQRHHLPTSLCRIKFEPYCMHSYLLLPIPTWTRGILLFIWKLKEVIEMMENMKDKVDKWKDKGDGWKDTWQDKNEDGRNG

Foldseek 3Di:
DVVLLVQCVDPDPVSVLVSLQVLLVVLVPDQAADDLVRLVSLQVSLLVQLPDPDLSSNLSSLSSVLSNCVRHVVSNVVCCVSRLVSLLVQCVDPDPSSVVSSLVSLLSNCLSNVLCPDPDPVSNVSNVVSVVSNCVSVPPVVVVVCVVSPPPVVVVCVVCVVVVPPDDDDDDPDPVVVVVVVVVVVVVVVVVVVVVVVVVVVVVVVVVVVVVVVVVVVVVVVVVD